Protein AF-0000000074384744 (afdb_homodimer)

Nearest PDB structures (foldseek):
  8hni-assembly6_L  TM=8.996E-01  e=2.429E-07  Homo sapiens
  7sp0-assembly1_B  TM=8.953E-01  e=1.274E-06  Homo sapiens
  7lru-assembly1_B-2  TM=7.912E-01  e=1.775E-06  Homo sapiens
  7pu5-assembly3_E  TM=8.654E-01  e=7.629E-06  Homo sapiens
  5wpa-assembly1_A  TM=7.515E-01  e=2.026E-06  Homo sapiens

Secondary structure (DSSP, 8-state):
-------------------------HHHHHHHHTTS-HHHHHHHHHHHHHH-HHHHHHHHHHHHT-GGGTEEEEE---TT--HHHHHHHHGGGS-EEEEEEEE-TTS-EEEEEEEEESSHHHHHHHHTS-EEEETTEEEEEEEGGGGGS----/-------------------------HHHHHHHHTTS-HHHHHHHHHHHHHH-HHHHHHHHHHHHT-GGGTEEEEE---TT--HHHHHHHHGGGS-EEEEEEEE-TTS-EEEEEEEEESSHHHHHHHHTS-EEEETTEEEEEEEGGGGGS----

Organism: Artemisia annua (NCBI:txid35608)

Structure (mmCIF, N/CA/C/O backbone):
data_AF-0000000074384744-model_v1
#
loop_
_entity.id
_entity.type
_entity.pdbx_description
1 polymer 'Nucleotide-binding, alpha-beta plait'
#
loop_
_atom_site.group_PDB
_atom_site.id
_atom_site.type_symbol
_atom_site.label_atom_id
_atom_site.label_alt_id
_atom_site.label_comp_id
_atom_site.label_asym_id
_atom_site.label_entity_id
_atom_site.label_seq_id
_atom_site.pdbx_PDB_ins_code
_atom_site.Cartn_x
_atom_site.Cartn_y
_atom_site.Cartn_z
_atom_site.occupancy
_atom_site.B_iso_or_equiv
_atom_site.auth_seq_id
_atom_site.auth_comp_id
_atom_site.auth_asym_id
_atom_site.auth_atom_id
_atom_site.pdbx_PDB_model_num
ATOM 1 N N . MET A 1 1 ? -55.969 53.812 11.859 1 31.22 1 MET A N 1
ATOM 2 C CA . MET A 1 1 ? -55.344 52.625 12.398 1 31.22 1 MET A CA 1
ATOM 3 C C . MET A 1 1 ? -54.719 51.781 11.281 1 31.22 1 MET A C 1
ATOM 5 O O . MET A 1 1 ? -55.438 51.188 10.461 1 31.22 1 MET A O 1
ATOM 9 N N . ASN A 1 2 ? -53.594 52.219 10.648 1 39.28 2 ASN A N 1
ATOM 10 C CA . ASN A 1 2 ? -52.844 51.781 9.469 1 39.28 2 ASN A CA 1
ATOM 11 C C . ASN A 1 2 ? -52.312 50.375 9.648 1 39.28 2 ASN A C 1
ATOM 13 O O . ASN A 1 2 ? -51.75 50.031 10.695 1 39.28 2 ASN A O 1
ATOM 17 N N . PRO A 1 3 ? -52.812 49.375 8.82 1 44.78 3 PRO A N 1
ATOM 18 C CA . PRO A 1 3 ? -52.406 47.969 8.828 1 44.78 3 PRO A CA 1
ATOM 19 C C . PRO A 1 3 ? -50.906 47.781 8.828 1 44.78 3 PRO A C 1
ATOM 21 O O . PRO A 1 3 ? -50.156 48.656 8.312 1 44.78 3 PRO A O 1
ATOM 24 N N . SER A 1 4 ? -50.375 47.188 9.969 1 43.66 4 SER A N 1
ATOM 25 C CA . SER A 1 4 ? -49.031 46.75 10.32 1 43.66 4 SER A CA 1
ATOM 26 C C . SER A 1 4 ? -48.406 45.906 9.203 1 43.66 4 SER A C 1
ATOM 28 O O . SER A 1 4 ? -49.031 44.938 8.75 1 43.66 4 SER A O 1
ATOM 30 N N . ASP A 1 5 ? -47.688 46.5 8.242 1 46.31 5 ASP A N 1
ATOM 31 C CA . ASP A 1 5 ? -46.844 45.906 7.203 1 46.31 5 ASP A CA 1
ATOM 32 C C . ASP A 1 5 ? -45.906 44.875 7.789 1 46.31 5 ASP A C 1
ATOM 34 O O . ASP A 1 5 ? -45.031 45.188 8.609 1 46.31 5 ASP A O 1
ATOM 38 N N . ASN A 1 6 ? -46.406 43.594 8.047 1 43.03 6 ASN A N 1
ATOM 39 C CA . ASN A 1 6 ? -45.625 42.406 8.383 1 43.03 6 ASN A CA 1
ATOM 40 C C . ASN A 1 6 ? -44.5 42.156 7.398 1 43.03 6 ASN A C 1
ATOM 42 O O . ASN A 1 6 ? -44.719 41.844 6.234 1 43.03 6 ASN A O 1
ATOM 46 N N . ASN A 1 7 ? -43.469 42.938 7.379 1 43.47 7 ASN A N 1
ATOM 47 C CA . ASN A 1 7 ? -42.219 42.719 6.637 1 43.47 7 ASN A CA 1
ATOM 48 C C . ASN A 1 7 ? -41.594 41.375 6.945 1 43.47 7 ASN A C 1
ATOM 50 O O . ASN A 1 7 ? -41.062 41.156 8.039 1 43.47 7 ASN A O 1
ATOM 54 N N . THR A 1 8 ? -42.281 40.281 6.441 1 42.03 8 THR A N 1
ATOM 55 C CA . THR A 1 8 ? -41.688 38.938 6.547 1 42.03 8 THR A CA 1
ATOM 56 C C . THR A 1 8 ? -40.312 38.875 5.879 1 42.03 8 THR A C 1
ATOM 58 O O . THR A 1 8 ? -40.219 39.094 4.668 1 42.03 8 THR A O 1
ATOM 61 N N . LYS A 1 9 ? -39.25 39.344 6.438 1 31.31 9 LYS A N 1
ATOM 62 C CA . LYS A 1 9 ? -37.875 39.156 5.969 1 31.31 9 LYS A CA 1
ATOM 63 C C . LYS A 1 9 ? -37.594 37.688 5.672 1 31.31 9 LYS A C 1
ATOM 65 O O . LYS A 1 9 ? -37.656 36.844 6.57 1 31.31 9 LYS A O 1
ATOM 70 N N . LYS A 1 10 ? -38 37.219 4.453 1 42.88 10 LYS A N 1
ATOM 71 C CA . LYS A 1 10 ? -37.531 35.938 3.965 1 42.88 10 LYS A CA 1
ATOM 72 C C . LYS A 1 10 ? -36.031 35.781 4.172 1 42.88 10 LYS A C 1
ATOM 74 O O . LYS A 1 10 ? -35.25 36.594 3.658 1 42.88 10 LYS A O 1
ATOM 79 N N . ARG A 1 11 ? -35.531 35.281 5.309 1 49.22 11 ARG A N 1
ATOM 80 C CA . ARG A 1 11 ? -34.156 34.875 5.543 1 49.22 11 ARG A CA 1
ATOM 81 C C . ARG A 1 11 ? -33.562 34.125 4.34 1 49.22 11 ARG A C 1
ATOM 83 O O . ARG A 1 11 ? -34.156 33.156 3.873 1 49.22 11 ARG A O 1
ATOM 90 N N . LYS A 1 12 ? -32.75 34.812 3.537 1 43.47 12 LYS A N 1
ATOM 91 C CA . LYS A 1 12 ? -31.938 34.156 2.516 1 43.47 12 LYS A CA 1
ATOM 92 C C . LYS A 1 12 ? -31.281 32.875 3.068 1 43.47 12 LYS A C 1
ATOM 94 O O . LYS A 1 12 ? -30.531 32.938 4.047 1 43.47 12 LYS A O 1
ATOM 99 N N . LEU A 1 13 ? -31.922 31.766 3.07 1 41 13 LEU A N 1
ATOM 100 C CA . LEU A 1 13 ? -31.219 30.5 3.234 1 41 13 LEU A CA 1
ATOM 101 C C . LEU A 1 13 ? -29.875 30.516 2.52 1 41 13 LEU A C 1
ATOM 103 O O . LEU A 1 13 ? -29.812 30.75 1.31 1 41 13 LEU A O 1
ATOM 107 N N . ASP A 1 14 ? -28.812 30.984 3.139 1 37.59 14 ASP A N 1
ATOM 108 C CA . ASP A 1 14 ? -27.453 30.719 2.646 1 37.59 14 ASP A CA 1
ATOM 109 C C . ASP A 1 14 ? -27.375 29.328 2.002 1 37.59 14 ASP A C 1
ATOM 111 O O . ASP A 1 14 ? -27.625 28.328 2.654 1 37.59 14 ASP A O 1
ATOM 115 N N . ASP A 1 15 ? -27.734 29.156 0.799 1 38.34 15 ASP A N 1
ATOM 116 C CA . ASP A 1 15 ? -27.297 28 0.023 1 38.34 15 ASP A CA 1
ATOM 117 C C . ASP A 1 15 ? -25.891 27.562 0.421 1 38.34 15 ASP A C 1
ATOM 119 O O . ASP A 1 15 ? -24.922 28.297 0.183 1 38.34 15 ASP A O 1
ATOM 123 N N . GLN A 1 16 ? -25.641 27.031 1.624 1 37.84 16 GLN A N 1
ATOM 124 C CA . GLN A 1 16 ? -24.422 26.234 1.761 1 37.84 16 GLN A CA 1
ATOM 125 C C . GLN A 1 16 ? -24.016 25.625 0.426 1 37.84 16 GLN A C 1
ATOM 127 O O . GLN A 1 16 ? -24.594 24.625 -0.004 1 37.84 16 GLN A O 1
ATOM 132 N N . ASN A 1 17 ? -23.984 26.391 -0.646 1 37.75 17 ASN A N 1
ATOM 133 C CA . ASN A 1 17 ? -23.219 25.859 -1.774 1 37.75 17 ASN A CA 1
ATOM 134 C C . ASN A 1 17 ? -22.203 24.828 -1.326 1 37.75 17 ASN A C 1
ATOM 136 O O . ASN A 1 17 ? -21.297 25.125 -0.547 1 37.75 17 ASN A O 1
ATOM 140 N N . ASP A 1 18 ? -22.562 23.656 -1.02 1 41.03 18 ASP A N 1
ATOM 141 C CA . ASP A 1 18 ? -21.656 22.5 -1.004 1 41.03 18 ASP A CA 1
ATOM 142 C C . ASP A 1 18 ? -20.438 22.766 -1.884 1 41.03 18 ASP A C 1
ATOM 144 O O . ASP A 1 18 ? -20.484 22.578 -3.102 1 41.03 18 ASP A O 1
ATOM 148 N N . VAL A 1 19 ? -19.828 23.953 -1.898 1 43 19 VAL A N 1
ATOM 149 C CA . VAL A 1 19 ? -18.531 24.062 -2.564 1 43 19 VAL A CA 1
ATOM 150 C C . VAL A 1 19 ? -17.906 22.688 -2.723 1 43 19 VAL A C 1
ATOM 152 O O . VAL A 1 19 ? -17.5 22.062 -1.736 1 43 19 VAL A O 1
ATOM 155 N N . VAL A 1 20 ? -18.484 21.828 -3.469 1 50.84 20 VAL A N 1
ATOM 156 C CA . VAL A 1 20 ? -17.922 20.562 -3.914 1 50.84 20 VAL A CA 1
ATOM 157 C C . VAL A 1 20 ? -16.422 20.734 -4.199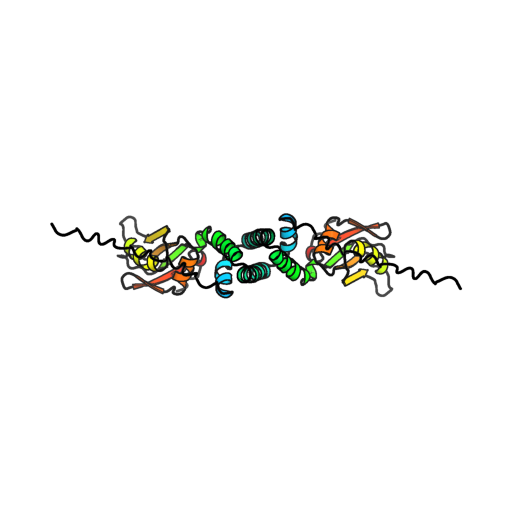 1 50.84 20 VAL A C 1
ATOM 159 O O . VAL A 1 20 ? -16.047 21.484 -5.109 1 50.84 20 VAL A O 1
ATOM 162 N N . SER A 1 21 ? -15.633 20.828 -3.127 1 62.66 21 SER A N 1
ATOM 163 C CA . SER A 1 21 ? -14.195 20.797 -3.385 1 62.66 21 SER A CA 1
ATOM 164 C C . SER A 1 21 ? -13.875 20 -4.641 1 62.66 21 SER A C 1
ATOM 166 O O . SER A 1 21 ? -14.547 19.016 -4.941 1 62.66 21 SER A O 1
ATOM 168 N N . PRO A 1 22 ? -13.242 20.672 -5.723 1 71.38 22 PRO A N 1
ATOM 169 C CA . PRO A 1 22 ? -12.867 19.922 -6.922 1 71.38 22 PRO A CA 1
ATOM 170 C C . PRO A 1 22 ? -12.352 18.516 -6.598 1 71.38 22 PRO A C 1
ATOM 172 O O . PRO A 1 22 ? -11.852 18.281 -5.492 1 71.38 22 PRO A O 1
ATOM 175 N N . PRO A 1 23 ? -12.828 17.688 -7.398 1 81.94 23 PRO A N 1
ATOM 176 C CA . PRO A 1 23 ? -12.281 16.344 -7.195 1 81.94 23 PRO A CA 1
ATOM 177 C C . PRO A 1 23 ? -10.766 16.344 -7.023 1 81.94 23 PRO A C 1
ATOM 179 O O . PRO A 1 23 ? -10.07 17.172 -7.625 1 81.94 23 PRO A O 1
ATOM 182 N N . PRO A 1 24 ? -10.336 15.617 -6.156 1 87.5 24 PRO A N 1
ATOM 183 C CA . PRO A 1 24 ? -8.891 15.562 -5.969 1 87.5 24 PRO A CA 1
ATOM 184 C C . PRO A 1 24 ? -8.148 15.109 -7.227 1 87.5 24 PRO A C 1
ATOM 186 O O . PRO A 1 24 ? -8.664 14.297 -7.996 1 87.5 24 PRO A O 1
ATOM 189 N N . SER A 1 25 ? -6.977 15.688 -7.504 1 92.38 25 SER A N 1
ATOM 190 C CA . SER A 1 25 ? -6.07 15.234 -8.555 1 92.38 25 SER A CA 1
ATOM 191 C C . SER A 1 25 ? -5.301 13.992 -8.125 1 92.38 25 SER A C 1
ATOM 193 O O . SER A 1 25 ? -5.238 13.672 -6.938 1 92.38 25 SER A O 1
ATOM 195 N N . PRO A 1 26 ? -4.707 13.242 -9.109 1 96.44 26 PRO A N 1
ATOM 196 C CA . PRO A 1 26 ? -3.867 12.102 -8.727 1 96.44 26 PRO A CA 1
ATOM 197 C C . PRO A 1 26 ? -2.736 12.492 -7.781 1 96.44 26 PRO A C 1
ATOM 199 O O . PRO A 1 26 ? -2.428 11.75 -6.844 1 96.44 26 PRO A O 1
ATOM 202 N N . ASP A 1 27 ? -2.215 13.672 -8.023 1 94.44 27 ASP A N 1
ATOM 203 C CA . ASP A 1 27 ? -1.125 14.141 -7.176 1 94.44 27 ASP A CA 1
ATOM 204 C C . ASP A 1 27 ? -1.618 14.414 -5.758 1 94.44 27 ASP A C 1
ATOM 206 O O . ASP A 1 27 ? -0.902 14.172 -4.785 1 94.44 27 ASP A O 1
ATOM 210 N N . ASP A 1 28 ? -2.834 14.922 -5.629 1 91.25 28 ASP A N 1
ATOM 211 C CA . ASP A 1 28 ? -3.422 15.172 -4.32 1 91.25 28 ASP A CA 1
ATOM 212 C C . ASP A 1 28 ? -3.607 13.875 -3.539 1 91.25 28 ASP A C 1
ATOM 214 O O . ASP A 1 28 ? -3.285 13.805 -2.352 1 91.25 28 ASP A O 1
ATOM 218 N N . ILE A 1 29 ? -4.055 12.906 -4.246 1 96.12 29 ILE A N 1
ATOM 219 C CA . ILE A 1 29 ? -4.312 11.602 -3.631 1 96.12 29 ILE A CA 1
ATOM 220 C C . ILE A 1 29 ? -2.998 10.984 -3.17 1 96.12 29 ILE A C 1
ATOM 222 O O . ILE A 1 29 ? -2.893 10.508 -2.037 1 96.12 29 ILE A O 1
ATOM 226 N N . ARG A 1 30 ? -1.988 11.102 -4.023 1 96.5 30 ARG A N 1
ATOM 227 C CA . ARG A 1 30 ? -0.679 10.547 -3.695 1 96.5 30 ARG A CA 1
ATOM 228 C C . ARG A 1 30 ? -0.097 11.211 -2.453 1 96.5 30 ARG A C 1
ATOM 230 O O . ARG A 1 30 ? 0.548 10.555 -1.635 1 96.5 30 ARG A O 1
ATOM 237 N N . LYS A 1 31 ? -0.344 12.484 -2.332 1 92.12 31 LYS A N 1
ATOM 238 C CA . LYS A 1 31 ? 0.182 13.219 -1.188 1 92.12 31 LYS A CA 1
ATOM 239 C C . LYS A 1 31 ? -0.409 12.703 0.121 1 92.12 31 LYS A C 1
ATOM 241 O O . LYS A 1 31 ? 0.298 12.586 1.123 1 92.12 31 LYS A O 1
ATOM 246 N N . VAL A 1 32 ? -1.689 12.367 0.107 1 93.56 32 VAL A N 1
ATOM 247 C CA . VAL A 1 32 ? -2.369 11.891 1.308 1 93.56 32 VAL A CA 1
ATOM 248 C C . VAL A 1 32 ? -1.938 10.461 1.614 1 93.56 32 VAL A C 1
ATOM 250 O O . VAL A 1 32 ? -1.808 10.078 2.781 1 93.56 32 VAL A O 1
ATOM 253 N N . LEU A 1 33 ? -1.6 9.695 0.565 1 95.62 33 LEU A N 1
ATOM 254 C CA . LEU A 1 33 ? -1.262 8.281 0.705 1 95.62 33 LEU A CA 1
ATOM 255 C C . LEU A 1 33 ? 0.171 8.109 1.199 1 95.62 33 LEU A C 1
ATOM 257 O O . LEU A 1 33 ? 0.489 7.125 1.869 1 95.62 33 LEU A O 1
ATOM 261 N N . ALA A 1 34 ? 0.991 9.07 0.896 1 93.31 34 ALA A N 1
ATOM 262 C CA . ALA A 1 34 ? 2.443 8.969 1.017 1 93.31 34 ALA A CA 1
ATOM 263 C C . ALA A 1 34 ? 2.848 8.578 2.434 1 93.31 34 ALA A C 1
ATOM 265 O O . ALA A 1 34 ? 3.699 7.703 2.625 1 93.31 34 ALA A O 1
ATOM 266 N N . PRO A 1 35 ? 2.184 9.086 3.443 1 90 35 PRO A N 1
ATOM 267 C CA . PRO A 1 35 ? 2.646 8.773 4.797 1 90 35 PRO A CA 1
ATOM 268 C C . PRO A 1 35 ? 1.984 7.52 5.367 1 90 35 PRO A C 1
ATOM 270 O O . PRO A 1 35 ? 2.305 7.102 6.48 1 90 35 PRO A O 1
ATOM 273 N N . LEU A 1 36 ? 1.019 6.93 4.656 1 93.38 36 LEU A N 1
ATOM 274 C CA . LEU A 1 36 ? 0.302 5.77 5.18 1 93.38 36 LEU A CA 1
ATOM 275 C C . LEU A 1 36 ? 1.153 4.508 5.07 1 93.38 36 LEU A C 1
ATOM 277 O O . LEU A 1 36 ? 1.737 4.238 4.02 1 93.38 36 LEU A O 1
ATOM 281 N N . PRO A 1 37 ? 1.284 3.756 6.16 1 94.12 37 PRO A N 1
ATOM 282 C CA . PRO A 1 37 ? 2.021 2.494 6.074 1 94.12 37 PRO A CA 1
ATOM 283 C C . PRO A 1 37 ? 1.354 1.483 5.141 1 94.12 37 PRO A C 1
ATOM 285 O O . PRO A 1 37 ? 0.14 1.543 4.93 1 94.12 37 PRO A O 1
ATOM 288 N N . PRO A 1 38 ? 2.039 0.529 4.613 1 95.38 38 PRO A N 1
ATOM 289 C CA . PRO A 1 38 ? 1.521 -0.436 3.639 1 95.38 38 PRO A CA 1
ATOM 290 C C . PRO A 1 38 ? 0.313 -1.211 4.16 1 95.38 38 PRO A C 1
ATOM 292 O O . PRO A 1 38 ? -0.591 -1.545 3.393 1 95.38 38 PRO A O 1
ATOM 295 N N . GLN A 1 39 ? 0.267 -1.53 5.387 1 95.44 39 GLN A N 1
ATOM 296 C CA . GLN A 1 39 ? -0.849 -2.281 5.949 1 95.44 39 GLN A CA 1
ATOM 297 C C . GLN A 1 39 ? -2.154 -1.501 5.828 1 95.44 39 GLN A C 1
ATOM 299 O O . GLN A 1 39 ? -3.209 -2.082 5.559 1 95.44 39 GLN A O 1
ATOM 304 N N . HIS A 1 40 ? -2.076 -0.192 6.02 1 95.81 40 HIS A N 1
ATOM 305 C CA . HIS A 1 40 ? -3.27 0.632 5.875 1 95.81 40 HIS A CA 1
ATOM 306 C C . HIS A 1 40 ? -3.721 0.691 4.418 1 95.81 40 HIS A C 1
ATOM 308 O O . HIS A 1 40 ? -4.922 0.638 4.133 1 95.81 40 HIS A O 1
ATOM 314 N N . LEU A 1 41 ? -2.74 0.829 3.49 1 97.88 41 LEU A N 1
ATOM 315 C CA . LEU A 1 41 ? -3.072 0.825 2.068 1 97.88 41 LEU A CA 1
ATOM 316 C C . LEU A 1 41 ? -3.814 -0.452 1.688 1 97.88 41 LEU A C 1
ATOM 318 O O . LEU A 1 41 ? -4.855 -0.396 1.027 1 97.88 41 LEU A O 1
ATOM 322 N N . SER A 1 42 ? -3.318 -1.597 2.146 1 97.94 42 SER A N 1
ATOM 323 C CA . SER A 1 42 ? -3.959 -2.877 1.866 1 97.94 42 SER A CA 1
ATOM 324 C C . SER A 1 42 ? -5.387 -2.908 2.396 1 97.94 42 SER A C 1
ATOM 326 O O . SER A 1 42 ? -6.301 -3.365 1.706 1 97.94 42 SER A O 1
ATOM 328 N N . GLU A 1 43 ? -5.633 -2.389 3.609 1 97.31 43 GLU A N 1
ATOM 329 C CA . GLU A 1 43 ? -6.957 -2.408 4.215 1 97.31 43 GLU A CA 1
ATOM 330 C C . GLU A 1 43 ? -7.922 -1.49 3.465 1 97.31 43 GLU A C 1
ATOM 332 O O . GLU A 1 43 ? -9.102 -1.804 3.328 1 97.31 43 GLU A O 1
ATOM 337 N N . ILE A 1 44 ? -7.426 -0.391 2.998 1 98.25 44 ILE A N 1
ATOM 338 C CA . ILE A 1 44 ? -8.242 0.518 2.197 1 98.25 44 ILE A CA 1
ATOM 339 C C . ILE A 1 44 ? -8.695 -0.186 0.922 1 98.25 44 ILE A C 1
ATOM 341 O O . ILE A 1 44 ? -9.875 -0.118 0.556 1 98.25 44 ILE A O 1
ATOM 345 N N . ILE A 1 45 ? -7.797 -0.922 0.266 1 98.5 45 ILE A N 1
ATOM 346 C CA . ILE A 1 45 ? -8.117 -1.615 -0.978 1 98.5 45 ILE A CA 1
ATOM 347 C C . ILE A 1 45 ? -9.133 -2.725 -0.705 1 98.5 45 ILE A C 1
ATOM 349 O O . ILE A 1 45 ? -10.062 -2.922 -1.482 1 98.5 45 ILE A O 1
ATOM 353 N N . VAL A 1 46 ? -8.922 -3.461 0.434 1 98.25 46 VAL A N 1
ATOM 354 C CA . VAL A 1 46 ? -9.859 -4.52 0.786 1 98.25 46 VAL A CA 1
ATOM 355 C C . VAL A 1 46 ? -11.266 -3.932 0.945 1 98.25 46 VAL A C 1
ATOM 357 O O . VAL A 1 46 ? -12.219 -4.418 0.339 1 98.25 46 VAL A O 1
ATOM 360 N N . THR A 1 47 ? -11.383 -2.809 1.68 1 98.06 47 THR A N 1
ATOM 361 C CA . THR A 1 47 ? -12.672 -2.158 1.905 1 98.06 47 THR A CA 1
ATOM 362 C C . THR A 1 47 ? -13.266 -1.665 0.589 1 98.06 47 THR A C 1
ATOM 364 O O . THR A 1 47 ? -14.438 -1.93 0.291 1 98.06 47 THR A O 1
ATOM 367 N N . ALA A 1 48 ? -12.461 -1.002 -0.215 1 98.12 48 ALA A N 1
ATOM 368 C CA . ALA A 1 48 ? -12.914 -0.451 -1.488 1 98.12 48 ALA A CA 1
ATOM 369 C C . ALA A 1 48 ? -13.383 -1.558 -2.43 1 98.12 48 ALA A C 1
ATOM 371 O O . ALA A 1 48 ? -14.367 -1.392 -3.154 1 98.12 48 ALA A O 1
ATOM 372 N N . SER A 1 49 ? -12.703 -2.734 -2.412 1 97.69 49 SER A N 1
ATOM 373 C CA . SER A 1 49 ? -13.023 -3.85 -3.297 1 97.69 49 SER A CA 1
ATOM 374 C C . SER A 1 49 ? -14.359 -4.484 -2.924 1 97.69 49 SER A C 1
ATOM 376 O O . SER A 1 49 ? -15.07 -5 -3.791 1 97.69 49 SER A O 1
ATOM 378 N N . LEU A 1 50 ? -14.703 -4.473 -1.613 1 97.25 50 LEU A N 1
ATOM 379 C CA . LEU A 1 50 ? -15.969 -5.035 -1.153 1 97.25 50 LEU A CA 1
ATOM 380 C C . LEU A 1 50 ? -17.141 -4.125 -1.523 1 97.25 50 LEU A C 1
ATOM 382 O O . LEU A 1 50 ? -18.234 -4.605 -1.813 1 97.25 50 LEU A O 1
ATOM 386 N N . ILE A 1 51 ? -16.828 -2.834 -1.616 1 96.88 51 ILE A N 1
ATOM 387 C CA . ILE A 1 51 ? -17.859 -1.855 -1.946 1 96.88 51 ILE A CA 1
ATOM 388 C C . ILE A 1 51 ? -18.031 -1.766 -3.461 1 96.88 51 ILE A C 1
ATOM 390 O O . ILE A 1 51 ? -19.141 -1.689 -3.971 1 96.88 51 ILE A O 1
ATOM 394 N N . HIS A 1 52 ? -16.906 -1.818 -4.195 1 97.19 52 HIS A N 1
ATOM 395 C CA . HIS A 1 52 ? -16.875 -1.667 -5.648 1 97.19 52 HIS A CA 1
ATOM 396 C C . HIS A 1 52 ? -16.141 -2.834 -6.305 1 97.19 52 HIS A C 1
ATOM 398 O O . HIS A 1 52 ? -14.906 -2.869 -6.332 1 97.19 52 HIS A O 1
ATOM 404 N N . PRO A 1 53 ? -16.828 -3.725 -6.941 1 94.44 53 PRO A N 1
ATOM 405 C CA . PRO A 1 53 ? -16.203 -4.918 -7.52 1 94.44 53 PRO A CA 1
ATOM 406 C C . PRO A 1 53 ? -15.172 -4.59 -8.594 1 94.44 53 PRO A C 1
ATOM 408 O O . PRO A 1 53 ? -14.25 -5.371 -8.82 1 94.44 53 PRO A O 1
ATOM 411 N N . ASP A 1 54 ? -15.32 -3.469 -9.258 1 96.19 54 ASP A N 1
ATOM 412 C CA . ASP A 1 54 ? -14.375 -3.111 -10.305 1 96.19 54 ASP A CA 1
ATOM 413 C C . ASP A 1 54 ? -13.008 -2.766 -9.711 1 96.19 54 ASP A C 1
ATOM 415 O O . ASP A 1 54 ? -11.992 -2.822 -10.406 1 96.19 54 ASP A O 1
ATOM 419 N N . VAL A 1 55 ? -12.883 -2.346 -8.414 1 97.56 55 VAL A N 1
ATOM 420 C CA . VAL A 1 55 ? -11.602 -2.115 -7.758 1 97.56 55 VAL A CA 1
ATOM 421 C C . VAL A 1 55 ? -10.82 -3.426 -7.668 1 97.56 55 VAL A C 1
ATOM 423 O O . VAL A 1 55 ? -9.617 -3.461 -7.938 1 97.56 55 VAL A O 1
ATOM 426 N N . PHE A 1 56 ? -11.555 -4.496 -7.316 1 96.31 56 PHE A N 1
ATOM 427 C CA . PHE A 1 56 ? -10.883 -5.789 -7.258 1 96.31 56 PHE A CA 1
ATOM 428 C C . PHE A 1 56 ? -10.398 -6.207 -8.641 1 96.31 56 PHE A C 1
ATOM 430 O O . PHE A 1 56 ? -9.344 -6.828 -8.766 1 96.31 56 PHE A O 1
ATOM 437 N N . ARG A 1 57 ? -11.094 -5.836 -9.641 1 95.56 57 ARG A N 1
ATOM 438 C CA . ARG A 1 57 ? -10.641 -6.141 -10.992 1 95.56 57 ARG A CA 1
ATOM 439 C C . ARG A 1 57 ? -9.336 -5.422 -11.305 1 95.56 57 ARG A C 1
ATOM 441 O O . ARG A 1 57 ? -8.477 -5.961 -12 1 95.56 57 ARG A O 1
ATOM 448 N N . ILE A 1 58 ? -9.117 -4.227 -10.742 1 96.44 58 ILE A N 1
ATOM 449 C CA . ILE A 1 58 ? -7.875 -3.484 -10.914 1 96.44 58 ILE A CA 1
ATOM 450 C C . ILE A 1 58 ? -6.73 -4.223 -10.219 1 96.44 58 ILE A C 1
ATOM 452 O O . ILE A 1 58 ? -5.648 -4.383 -10.789 1 96.44 58 ILE A O 1
ATOM 456 N N . VAL A 1 59 ? -7 -4.711 -9.031 1 97.19 59 VAL A N 1
ATOM 457 C CA . VAL A 1 59 ? -6.023 -5.465 -8.258 1 97.19 59 VAL A CA 1
ATOM 458 C C . VAL A 1 59 ? -5.582 -6.703 -9.031 1 97.19 59 VAL A C 1
ATOM 460 O O . VAL A 1 59 ? -4.387 -6.957 -9.18 1 97.19 59 VAL A O 1
ATOM 463 N N . ARG A 1 60 ? -6.582 -7.422 -9.531 1 95.44 60 ARG A N 1
ATOM 464 C CA . ARG A 1 60 ? -6.309 -8.656 -10.258 1 95.44 60 ARG A CA 1
ATOM 465 C C . ARG A 1 60 ? -5.484 -8.383 -11.508 1 95.44 60 ARG A C 1
ATOM 467 O O . ARG A 1 60 ? -4.566 -9.141 -11.836 1 95.44 60 ARG A O 1
ATOM 474 N N . ALA A 1 61 ? -5.82 -7.316 -12.18 1 96.12 61 ALA A N 1
ATOM 475 C CA . ALA A 1 61 ? -5.102 -6.969 -13.398 1 96.12 61 ALA A CA 1
ATOM 476 C C . ALA A 1 61 ? -3.637 -6.66 -13.109 1 96.12 61 ALA A C 1
ATOM 478 O O . ALA A 1 61 ? -2.746 -7.082 -13.852 1 96.12 61 ALA A O 1
ATOM 479 N N . VAL A 1 62 ? -3.371 -5.949 -12.047 1 96.06 62 VAL A N 1
ATOM 480 C CA . VAL A 1 62 ? -2.004 -5.625 -11.656 1 96.06 62 VAL A CA 1
ATOM 481 C C . VAL A 1 62 ? -1.252 -6.906 -11.297 1 96.06 62 VAL A C 1
ATOM 483 O O . VAL A 1 62 ? -0.118 -7.109 -11.742 1 96.06 62 VAL A O 1
ATOM 486 N N . ALA A 1 63 ? -1.929 -7.773 -10.547 1 95.06 63 ALA A N 1
ATOM 487 C CA . ALA A 1 63 ? -1.317 -9.023 -10.117 1 95.06 63 ALA A CA 1
ATOM 488 C C . ALA A 1 63 ? -1.043 -9.945 -11.305 1 95.06 63 ALA A C 1
ATOM 490 O O . ALA A 1 63 ? -0.003 -10.602 -11.359 1 95.06 63 ALA A O 1
ATOM 491 N N . ASP A 1 64 ? -1.908 -9.961 -12.258 1 96 64 ASP A N 1
ATOM 492 C CA . ASP A 1 64 ? -1.777 -10.812 -13.438 1 96 64 ASP A CA 1
ATOM 493 C C . ASP A 1 64 ? -0.594 -10.383 -14.297 1 96 64 ASP A C 1
ATOM 495 O O . ASP A 1 64 ? -0.027 -11.188 -15.031 1 96 64 ASP A O 1
ATOM 499 N N . ASN A 1 65 ? -0.234 -9.133 -14.156 1 95.19 65 ASN A N 1
ATOM 500 C CA . ASN A 1 65 ? 0.859 -8.617 -14.969 1 95.19 65 ASN A CA 1
ATOM 501 C C . ASN A 1 65 ? 2.219 -8.938 -14.359 1 95.19 65 ASN A C 1
ATOM 503 O O . ASN A 1 65 ? 3.256 -8.719 -14.984 1 95.19 65 ASN A O 1
ATOM 507 N N . ASP A 1 66 ? 2.199 -9.445 -13.188 1 93.19 66 ASP A N 1
ATOM 508 C CA . ASP A 1 66 ? 3.432 -9.844 -12.516 1 93.19 66 ASP A CA 1
ATOM 509 C C . ASP A 1 66 ? 3.645 -11.352 -12.602 1 93.19 66 ASP A C 1
ATOM 511 O O . ASP A 1 66 ? 3.068 -12.117 -11.82 1 93.19 66 ASP A O 1
ATOM 515 N N . VAL A 1 67 ? 4.508 -11.781 -13.43 1 94.69 67 VAL A N 1
ATOM 516 C CA . VAL A 1 67 ? 4.738 -13.195 -13.703 1 94.69 67 VAL A CA 1
ATOM 517 C C . VAL A 1 67 ? 5.129 -13.914 -12.422 1 94.69 67 VAL A C 1
ATOM 519 O O . VAL A 1 67 ? 4.801 -15.086 -12.234 1 94.69 67 VAL A O 1
ATOM 522 N N . THR A 1 68 ? 5.809 -13.242 -11.492 1 93.56 68 THR A N 1
ATOM 523 C CA . THR A 1 68 ? 6.293 -13.883 -10.273 1 93.56 68 THR A CA 1
ATOM 524 C C . THR A 1 68 ? 5.125 -14.359 -9.414 1 93.56 68 THR A C 1
ATOM 526 O O . THR A 1 68 ? 5.289 -15.25 -8.578 1 93.56 68 THR A O 1
ATOM 529 N N . GLN A 1 69 ? 3.934 -13.82 -9.68 1 92.62 69 GLN A N 1
ATOM 530 C CA . GLN A 1 69 ? 2.75 -14.188 -8.906 1 92.62 69 GLN A CA 1
ATOM 531 C C . GLN A 1 69 ? 2.008 -15.352 -9.562 1 92.62 69 GLN A C 1
ATOM 533 O O . GLN A 1 69 ? 1.078 -15.906 -8.969 1 92.62 69 GLN A O 1
ATOM 538 N N . ARG A 1 70 ? 2.455 -15.727 -10.766 1 96.12 70 ARG A N 1
ATOM 539 C CA . ARG A 1 70 ? 1.771 -16.766 -11.516 1 96.12 70 ARG A CA 1
ATOM 540 C C . ARG A 1 70 ? 2.721 -17.906 -11.852 1 96.12 70 ARG A C 1
ATOM 542 O O . ARG A 1 70 ? 2.332 -18.875 -12.523 1 96.12 70 ARG A O 1
ATOM 549 N N . HIS A 1 71 ? 3.93 -17.781 -11.375 1 96.94 71 HIS A N 1
ATOM 550 C CA . HIS A 1 71 ? 4.984 -18.75 -11.656 1 96.94 71 HIS A CA 1
ATOM 551 C C . HIS A 1 71 ? 5.203 -19.688 -10.477 1 96.94 71 HIS A C 1
ATOM 553 O O . HIS A 1 71 ? 5.633 -19.266 -9.406 1 96.94 71 HIS A O 1
ATOM 559 N N . LEU A 1 72 ? 4.984 -20.938 -10.734 1 97.44 72 LEU A N 1
ATOM 560 C CA . LEU A 1 72 ? 5.191 -21.953 -9.711 1 97.44 72 LEU A CA 1
ATOM 561 C C . LEU A 1 72 ? 6.418 -22.797 -10.023 1 97.44 72 LEU A C 1
ATOM 563 O O . LEU A 1 72 ? 6.695 -23.07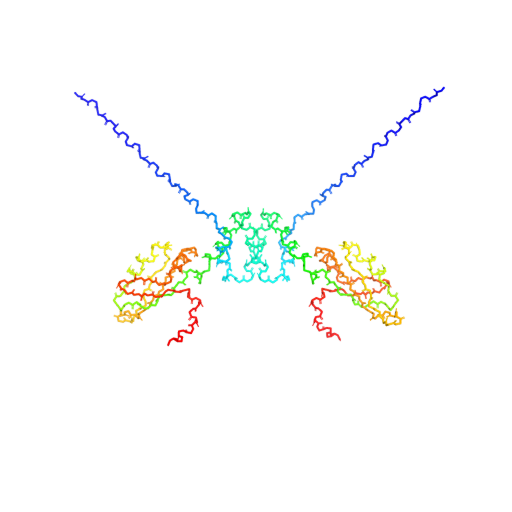8 -11.188 1 97.44 72 LEU A O 1
ATOM 567 N N . TYR A 1 73 ? 7.051 -23.125 -9.008 1 96.81 73 TYR A N 1
ATOM 568 C CA . TYR A 1 73 ? 8.078 -24.156 -9.023 1 96.81 73 TYR A CA 1
ATOM 569 C C . TYR A 1 73 ? 7.539 -25.469 -8.469 1 96.81 73 TYR A C 1
ATOM 571 O O . TYR A 1 73 ? 6.867 -25.484 -7.434 1 96.81 73 TYR A O 1
ATOM 579 N N . VAL A 1 74 ? 7.824 -26.531 -9.219 1 97.94 74 VAL A N 1
ATOM 580 C CA . VAL A 1 74 ? 7.348 -27.844 -8.828 1 97.94 74 VAL A CA 1
ATOM 581 C C . VAL A 1 74 ? 8.539 -28.766 -8.578 1 97.94 74 VAL A C 1
ATOM 583 O O . VAL A 1 74 ? 9.352 -29 -9.477 1 97.94 74 VAL A O 1
ATOM 586 N N . LYS A 1 75 ? 8.547 -29.344 -7.414 1 97.56 75 LYS A N 1
ATOM 587 C CA . LYS A 1 75 ? 9.664 -30.203 -7.023 1 97.56 75 LYS A CA 1
ATOM 588 C C . LYS A 1 75 ? 9.188 -31.625 -6.766 1 97.56 75 LYS A C 1
ATOM 590 O O . LYS A 1 75 ? 8.047 -31.844 -6.352 1 97.56 75 LYS A O 1
ATOM 595 N N . GLY A 1 76 ? 10.164 -32.562 -6.988 1 97.69 76 GLY A N 1
ATOM 596 C CA . GLY A 1 76 ? 9.883 -33.938 -6.664 1 97.69 76 GLY A CA 1
ATOM 597 C C . GLY A 1 76 ? 9.328 -34.719 -7.84 1 97.69 76 GLY A C 1
ATOM 598 O O . GLY A 1 76 ? 8.664 -35.75 -7.652 1 97.69 76 GLY A O 1
ATOM 599 N N . LEU A 1 77 ? 9.594 -34.281 -8.992 1 98.38 77 LEU A N 1
ATOM 600 C CA . LEU A 1 77 ? 9.109 -34.969 -10.188 1 98.38 77 LEU A CA 1
ATOM 601 C C . LEU A 1 77 ? 9.938 -36.219 -10.461 1 98.38 77 LEU A C 1
ATOM 603 O O . LEU A 1 77 ? 11.133 -36.25 -10.164 1 98.38 77 LEU A O 1
ATOM 607 N N . ASP A 1 78 ? 9.281 -37.156 -10.992 1 97.62 78 ASP A N 1
ATOM 608 C CA . ASP A 1 78 ? 9.984 -38.312 -11.508 1 97.62 78 ASP A CA 1
ATOM 609 C C . ASP A 1 78 ? 10.883 -37.938 -12.68 1 97.62 78 ASP A C 1
ATOM 611 O O . ASP A 1 78 ? 10.562 -37.031 -13.453 1 97.62 78 ASP A O 1
ATOM 615 N N . PHE A 1 79 ? 11.977 -38.688 -12.906 1 96.81 79 PHE A N 1
ATOM 616 C CA . PHE A 1 79 ? 12.898 -38.406 -14 1 96.81 79 PHE A CA 1
ATOM 617 C C . PHE A 1 79 ? 12.211 -38.625 -15.352 1 96.81 79 PHE A C 1
ATOM 619 O O . PHE A 1 79 ? 12.656 -38.094 -16.359 1 96.81 79 PHE A O 1
ATOM 626 N N . ARG A 1 80 ? 11.109 -39.406 -15.359 1 95.88 80 ARG A N 1
ATOM 627 C CA . ARG A 1 80 ? 10.414 -39.688 -16.609 1 95.88 80 ARG A CA 1
ATOM 628 C C . ARG A 1 80 ? 9.289 -38.688 -16.859 1 95.88 80 ARG A C 1
ATOM 630 O O . ARG A 1 80 ? 8.688 -38.719 -17.938 1 95.88 80 ARG A O 1
ATOM 637 N N . THR A 1 81 ? 8.969 -37.906 -15.82 1 97.94 81 THR A N 1
ATOM 638 C CA . THR A 1 81 ? 7.891 -36.938 -16 1 97.94 81 THR A CA 1
ATOM 639 C C . THR A 1 81 ? 8.164 -36.031 -17.188 1 97.94 81 THR A C 1
ATOM 641 O O . THR A 1 81 ? 9.297 -35.562 -17.375 1 97.94 81 THR A O 1
ATOM 644 N N . THR A 1 82 ? 7.152 -35.812 -18.016 1 97.75 82 THR A N 1
ATOM 645 C CA . THR A 1 82 ? 7.277 -34.906 -19.172 1 97.75 82 THR A CA 1
ATOM 646 C C . THR A 1 82 ? 6.539 -33.594 -18.938 1 97.75 82 THR A C 1
ATOM 648 O O . THR A 1 82 ? 5.699 -33.5 -18.047 1 97.75 82 THR A O 1
ATOM 651 N N . SER A 1 83 ? 6.816 -32.656 -19.844 1 98.31 83 SER A N 1
ATOM 652 C CA . SER A 1 83 ? 6.086 -31.391 -19.797 1 98.31 83 SER A CA 1
ATOM 653 C C . SER A 1 83 ? 4.605 -31.594 -20.094 1 98.31 83 SER A C 1
ATOM 655 O O . SER A 1 83 ? 3.75 -30.906 -19.547 1 98.31 83 SER A O 1
ATOM 657 N N . ALA A 1 84 ? 4.277 -32.531 -20.922 1 98.12 84 ALA A N 1
ATOM 658 C CA . ALA A 1 84 ? 2.883 -32.844 -21.234 1 98.12 84 ALA A CA 1
ATOM 659 C C . ALA A 1 84 ? 2.135 -33.344 -20.016 1 98.12 84 ALA A C 1
ATOM 661 O O . ALA A 1 84 ? 1.005 -32.906 -19.75 1 98.12 84 ALA A O 1
ATOM 662 N N . SER A 1 85 ? 2.764 -34.219 -19.266 1 97.62 85 SER A N 1
ATOM 663 C CA . SER A 1 85 ? 2.154 -34.719 -18.031 1 97.62 85 SER A CA 1
ATOM 664 C C . SER A 1 85 ? 1.992 -33.594 -17 1 97.62 85 SER A C 1
ATOM 666 O O . SER A 1 85 ? 0.951 -33.5 -16.344 1 97.62 85 SER A O 1
ATOM 668 N N . LEU A 1 86 ? 3.004 -32.781 -16.891 1 98.62 86 LEU A N 1
ATOM 669 C CA . LEU A 1 86 ? 2.945 -31.656 -15.969 1 98.62 86 LEU A CA 1
ATOM 670 C C . LEU A 1 86 ? 1.794 -30.719 -16.328 1 98.62 86 LEU A C 1
ATOM 672 O O . LEU A 1 86 ? 1.016 -30.312 -15.469 1 98.62 86 LEU A O 1
ATOM 676 N N . ARG A 1 87 ? 1.717 -30.422 -17.609 1 98.62 87 ARG A N 1
ATOM 677 C CA . ARG A 1 87 ? 0.659 -29.562 -18.125 1 98.62 87 ARG A CA 1
ATOM 678 C C . ARG A 1 87 ? -0.718 -30.141 -17.812 1 98.62 87 ARG A C 1
ATOM 680 O O . ARG A 1 87 ? -1.618 -29.406 -17.375 1 98.62 87 ARG A O 1
ATOM 687 N N . SER A 1 88 ? -0.875 -31.375 -18.016 1 98.25 88 SER A N 1
ATOM 688 C CA . SER A 1 88 ? -2.162 -32.031 -17.797 1 98.25 88 SER A CA 1
ATOM 689 C C . SER A 1 88 ? -2.633 -31.891 -16.359 1 98.25 88 SER A C 1
ATOM 691 O O . SER A 1 88 ? -3.818 -31.641 -16.109 1 98.25 88 SER A O 1
ATOM 693 N N . VAL A 1 89 ? -1.794 -31.984 -15.445 1 98.25 89 VAL A N 1
ATOM 694 C CA . VAL A 1 89 ? -2.143 -31.906 -14.031 1 98.25 89 VAL A CA 1
ATOM 695 C C . VAL A 1 89 ? -2.504 -30.469 -13.672 1 98.25 89 VAL A C 1
ATOM 697 O O . VAL A 1 89 ? -3.553 -30.219 -13.07 1 98.25 89 VAL A O 1
ATOM 700 N N . PHE A 1 90 ? -1.766 -29.516 -14.086 1 98.56 90 PHE A N 1
ATOM 701 C CA . PHE A 1 90 ? -1.921 -28.141 -13.617 1 98.56 90 PHE A CA 1
ATOM 702 C C . PHE A 1 90 ? -2.979 -27.406 -14.438 1 98.56 90 PHE A C 1
ATOM 704 O O . PHE A 1 90 ? -3.508 -26.375 -14 1 98.56 90 PHE A O 1
ATOM 711 N N . ALA A 1 91 ? -3.287 -27.922 -15.625 1 98.56 91 ALA A N 1
ATOM 712 C CA . ALA A 1 91 ? -4.352 -27.344 -16.438 1 98.56 91 ALA A CA 1
ATOM 713 C C . ALA A 1 91 ? -5.695 -27.422 -15.719 1 98.56 91 ALA A C 1
ATOM 715 O O . ALA A 1 91 ? -6.625 -26.688 -16.047 1 98.56 91 ALA A O 1
ATOM 716 N N . ALA A 1 92 ? -5.812 -28.297 -14.734 1 98 92 ALA A N 1
ATOM 717 C CA . ALA A 1 92 ? -7.043 -28.453 -13.961 1 98 92 ALA A CA 1
ATOM 718 C C . ALA A 1 92 ? -7.328 -27.219 -13.125 1 98 92 ALA A C 1
ATOM 720 O O . ALA A 1 92 ? -8.461 -27 -12.68 1 98 92 ALA A O 1
ATOM 721 N N . TYR A 1 93 ? -6.344 -26.375 -13 1 97.69 93 TYR A N 1
ATOM 722 C CA . TYR A 1 93 ? -6.496 -25.234 -12.102 1 97.69 93 TYR A CA 1
ATOM 723 C C . TYR A 1 93 ? -6.641 -23.938 -12.883 1 97.69 93 TYR A C 1
ATOM 725 O O . TYR A 1 93 ? -6.844 -22.859 -12.297 1 97.69 93 TYR A O 1
ATOM 733 N N . GLY A 1 94 ? -6.434 -24.016 -14.172 1 97.81 94 GLY A N 1
ATOM 734 C CA . GLY A 1 94 ? -6.598 -22.828 -14.984 1 97.81 94 GLY A CA 1
ATOM 735 C C . GLY A 1 94 ? -5.746 -22.859 -16.25 1 97.81 94 GLY A C 1
ATOM 736 O O . GLY A 1 94 ? -5.039 -23.828 -16.5 1 97.81 94 GLY A O 1
ATOM 737 N N . GLU A 1 95 ? -5.871 -21.75 -16.969 1 98.31 95 GLU A N 1
ATOM 738 C CA . GLU A 1 95 ? -5.129 -21.625 -18.219 1 98.31 95 GLU A CA 1
ATOM 739 C C . GLU A 1 95 ? -3.637 -21.438 -17.953 1 98.31 95 GLU A C 1
ATOM 741 O O . GLU A 1 95 ? -3.244 -20.672 -17.078 1 98.31 95 GLU A O 1
ATOM 746 N N . LEU A 1 96 ? -2.818 -22.188 -18.766 1 98.69 96 LEU A N 1
ATOM 747 C CA . LEU A 1 96 ? -1.371 -22.172 -18.578 1 98.69 96 LEU A CA 1
ATOM 748 C C . LEU A 1 96 ? -0.693 -21.391 -19.703 1 98.69 96 LEU A C 1
ATOM 750 O O . LEU A 1 96 ? -1.073 -21.516 -20.875 1 98.69 96 LEU A O 1
ATOM 754 N N . GLU A 1 97 ? 0.2 -20.516 -19.281 1 98.5 97 GLU A N 1
ATOM 755 C CA . GLU A 1 97 ? 1.127 -19.922 -20.25 1 98.5 97 GLU A CA 1
ATOM 756 C C . GLU A 1 97 ? 2.291 -20.859 -20.547 1 98.5 97 GLU A C 1
ATOM 758 O O . GLU A 1 97 ? 2.764 -20.938 -21.688 1 98.5 97 GLU A O 1
ATOM 763 N N . GLU A 1 98 ? 2.725 -21.562 -19.516 1 98.12 98 GLU A N 1
ATOM 764 C CA . GLU A 1 98 ? 3.869 -22.469 -19.609 1 98.12 98 GLU A CA 1
ATOM 765 C C . GLU A 1 98 ? 3.756 -23.609 -18.609 1 98.12 98 GLU A C 1
ATOM 767 O O . GLU A 1 98 ? 3.207 -23.438 -17.516 1 98.12 98 GLU A O 1
ATOM 772 N N . ALA A 1 99 ? 4.254 -24.75 -19 1 98.69 99 ALA A N 1
ATOM 773 C CA . ALA A 1 99 ? 4.527 -25.906 -18.125 1 98.69 99 ALA A CA 1
ATOM 774 C C . ALA A 1 99 ? 5.707 -26.719 -18.656 1 98.69 99 ALA A C 1
ATOM 776 O O . ALA A 1 99 ? 5.605 -27.375 -19.688 1 98.69 99 ALA A O 1
ATOM 777 N N . GLU A 1 100 ? 6.801 -26.594 -17.891 1 98.56 100 GLU A N 1
ATOM 778 C CA . GLU A 1 100 ? 8.031 -27.156 -18.422 1 98.56 100 GLU A CA 1
ATOM 779 C C . GLU A 1 100 ? 8.805 -27.906 -17.344 1 98.56 100 GLU A C 1
ATOM 781 O O . GLU A 1 100 ? 9.023 -27.391 -16.25 1 98.56 100 GLU A O 1
ATOM 786 N N . VAL A 1 101 ? 9.18 -29.125 -17.75 1 98.62 101 VAL A N 1
ATOM 787 C CA . VAL A 1 101 ? 10.055 -29.906 -16.875 1 98.62 101 VAL A CA 1
ATOM 788 C C . VAL A 1 101 ? 11.516 -29.578 -17.188 1 98.62 101 VAL A C 1
ATOM 790 O O . VAL A 1 101 ? 11.891 -29.438 -18.359 1 98.62 101 VAL A O 1
ATOM 793 N N . ALA A 1 102 ? 12.281 -29.469 -16.094 1 98.19 102 ALA A N 1
ATOM 794 C CA . ALA A 1 102 ? 13.711 -29.266 -16.297 1 98.19 102 ALA A CA 1
ATOM 795 C C . ALA A 1 102 ? 14.398 -30.547 -16.75 1 98.19 102 ALA A C 1
ATOM 797 O O . ALA A 1 102 ? 14.172 -31.625 -16.172 1 98.19 102 ALA A O 1
ATOM 798 N N . VAL A 1 103 ? 15.25 -30.422 -17.781 1 97.62 103 VAL A N 1
ATOM 799 C CA . VAL A 1 103 ? 15.922 -31.609 -18.328 1 97.62 103 VAL A CA 1
ATOM 800 C C . VAL A 1 103 ? 17.391 -31.297 -18.578 1 97.62 103 VAL A C 1
ATOM 802 O O . VAL A 1 103 ? 17.75 -30.141 -18.812 1 97.62 103 VAL A O 1
ATOM 805 N N . THR A 1 104 ? 18.203 -32.375 -18.531 1 96.81 104 THR A N 1
ATOM 806 C CA . THR A 1 104 ? 19.594 -32.25 -18.922 1 96.81 104 THR A CA 1
ATOM 807 C C . THR A 1 104 ? 19.734 -32.125 -20.438 1 96.81 104 THR A C 1
ATOM 809 O O . THR A 1 104 ? 18.734 -32.188 -21.156 1 96.81 104 THR A O 1
ATOM 812 N N . LYS A 1 105 ? 20.969 -31.922 -20.812 1 95.62 105 LYS A N 1
ATOM 813 C CA . LYS A 1 105 ? 21.234 -31.859 -22.25 1 95.62 105 LYS A CA 1
ATOM 814 C C . LYS A 1 105 ? 20.859 -33.156 -22.938 1 95.62 105 LYS A C 1
ATOM 816 O O . LYS A 1 105 ? 20.516 -33.188 -24.125 1 95.62 105 LYS A O 1
ATOM 821 N N . LYS A 1 106 ? 20.891 -34.281 -22.203 1 94.25 106 LYS A N 1
ATOM 822 C CA . LYS A 1 106 ? 20.578 -35.625 -22.734 1 94.25 106 LYS A CA 1
ATOM 823 C C . LYS A 1 106 ? 19.094 -35.906 -22.641 1 94.25 106 LYS A C 1
ATOM 825 O O . LYS A 1 106 ? 18.641 -37 -23 1 94.25 106 LYS A O 1
ATOM 830 N N . GLY A 1 107 ? 18.312 -34.969 -22.078 1 93.44 107 GLY A N 1
ATOM 831 C CA . GLY A 1 107 ? 16.875 -35.094 -22.062 1 93.44 107 GLY A CA 1
ATOM 832 C C . GLY A 1 107 ? 16.344 -35.75 -20.797 1 93.44 107 GLY A C 1
ATOM 833 O O . GLY A 1 107 ? 15.156 -36.031 -20.688 1 93.44 107 GLY A O 1
ATOM 834 N N . LYS A 1 108 ? 17.312 -36 -19.922 1 94.56 108 LYS A N 1
ATOM 835 C CA . LYS A 1 108 ? 16.891 -36.594 -18.656 1 94.56 108 LYS A CA 1
ATOM 836 C C . LYS A 1 108 ? 16.312 -35.562 -17.719 1 94.56 108 LYS A C 1
ATOM 838 O O . LYS A 1 108 ? 16.859 -34.469 -17.578 1 94.56 108 LYS A O 1
ATOM 843 N N . GLY A 1 109 ? 15.203 -35.969 -17.094 1 97.38 109 GLY A N 1
ATOM 844 C CA . GLY A 1 109 ? 14.578 -35.062 -16.141 1 97.38 109 GLY A CA 1
ATOM 845 C C . GLY A 1 109 ? 15.461 -34.75 -14.945 1 97.38 109 GLY A C 1
ATOM 846 O O . GLY A 1 109 ? 16.156 -35.656 -14.43 1 97.38 109 GLY A O 1
ATOM 847 N N . ARG A 1 110 ? 15.297 -33.5 -14.453 1 97.75 110 ARG A N 1
ATOM 848 C CA . ARG A 1 110 ? 16.094 -33.062 -13.32 1 97.75 110 ARG A CA 1
ATOM 849 C C . ARG A 1 110 ? 15.305 -33.125 -12.023 1 97.75 110 ARG A C 1
ATOM 851 O O . ARG A 1 110 ? 15.805 -32.75 -10.961 1 97.75 110 ARG A O 1
ATOM 858 N N . GLY A 1 111 ? 14.07 -33.5 -12.039 1 97.69 111 GLY A N 1
ATOM 859 C CA . GLY A 1 111 ? 13.281 -33.719 -10.836 1 97.69 111 GLY A CA 1
ATOM 860 C C . GLY A 1 111 ? 12.469 -32.5 -10.445 1 97.69 111 GLY A C 1
ATOM 861 O O . GLY A 1 111 ? 11.859 -32.438 -9.375 1 97.69 111 GLY A O 1
ATOM 862 N N . TYR A 1 112 ? 12.484 -31.422 -11.32 1 98.19 112 TYR A N 1
ATOM 863 C CA . TYR A 1 112 ? 11.68 -30.234 -11.031 1 98.19 112 TYR A CA 1
ATOM 864 C C . TYR A 1 112 ? 11.172 -29.594 -12.32 1 98.19 112 TYR A C 1
ATOM 866 O O . TYR A 1 112 ? 11.578 -29.984 -13.414 1 98.19 112 TYR A O 1
ATOM 874 N N . GLY A 1 113 ? 10.18 -28.688 -12.148 1 98.19 113 GLY A N 1
ATOM 875 C CA . GLY A 1 113 ? 9.625 -28 -13.297 1 98.19 113 GLY A CA 1
ATOM 876 C C . GLY A 1 113 ? 9.055 -26.641 -12.961 1 98.19 113 GLY A C 1
ATOM 877 O O . GLY A 1 113 ? 9.023 -26.25 -11.797 1 98.19 113 GLY A O 1
ATOM 878 N N . ASN A 1 114 ? 8.656 -25.922 -14.023 1 98.12 114 ASN A N 1
ATOM 879 C CA . ASN A 1 114 ? 8.055 -24.594 -13.938 1 98.12 114 ASN A CA 1
ATOM 880 C C . ASN A 1 114 ? 6.672 -24.562 -14.57 1 98.12 114 ASN A C 1
ATOM 882 O O . ASN A 1 114 ? 6.469 -25.109 -15.656 1 98.12 114 ASN A O 1
ATOM 886 N N . VAL A 1 115 ? 5.812 -23.922 -13.844 1 98.56 115 VAL A N 1
ATOM 887 C CA . VAL A 1 115 ? 4.445 -23.719 -14.32 1 98.56 115 VAL A CA 1
ATOM 888 C C . VAL A 1 115 ? 4.078 -22.234 -14.227 1 98.56 115 VAL A C 1
ATOM 890 O O . VAL A 1 115 ? 4.242 -21.625 -13.18 1 98.56 115 VAL A O 1
ATOM 893 N N . ILE A 1 116 ? 3.67 -21.672 -15.32 1 98.56 116 ILE A N 1
ATOM 894 C CA . ILE A 1 116 ? 3.215 -20.281 -15.336 1 98.56 116 ILE A CA 1
ATOM 895 C C . ILE A 1 116 ? 1.748 -20.234 -15.758 1 98.56 116 ILE A C 1
ATOM 897 O O . ILE A 1 116 ? 1.403 -20.609 -16.875 1 98.56 116 ILE A O 1
ATOM 901 N N . PHE A 1 117 ? 0.928 -19.781 -14.852 1 98.38 117 PHE A N 1
ATOM 902 C CA . PHE A 1 117 ? -0.483 -19.578 -15.164 1 98.38 117 PHE A CA 1
ATOM 903 C C . PHE A 1 117 ? -0.699 -18.25 -15.867 1 98.38 117 PHE A C 1
ATOM 905 O O . PHE A 1 117 ? 0.134 -17.344 -15.766 1 98.38 117 PHE A O 1
ATOM 912 N N . ARG A 1 118 ? -1.774 -18.141 -16.578 1 97.88 118 ARG A N 1
ATOM 913 C CA . ARG A 1 118 ? -2.131 -16.891 -17.234 1 97.88 118 ARG A CA 1
ATOM 914 C C . ARG A 1 118 ? -2.635 -15.867 -16.219 1 97.88 118 ARG A C 1
ATOM 916 O O . ARG A 1 118 ? -2.441 -14.664 -16.406 1 97.88 118 ARG A O 1
ATOM 923 N N . ASN A 1 119 ? -3.258 -16.406 -15.109 1 96.44 119 ASN A N 1
ATOM 924 C CA . ASN A 1 119 ? -3.857 -15.531 -14.117 1 96.44 119 ASN A CA 1
ATOM 925 C C . ASN A 1 119 ? -3.438 -15.914 -12.695 1 96.44 119 ASN A C 1
ATOM 927 O O . ASN A 1 119 ? -3.254 -17.094 -12.398 1 96.44 119 ASN A O 1
ATOM 931 N N . VAL A 1 120 ? -3.406 -14.883 -11.844 1 95.38 120 VAL A N 1
ATOM 932 C CA . VAL A 1 120 ? -2.98 -15.078 -10.461 1 95.38 120 VAL A CA 1
ATOM 933 C C . VAL A 1 120 ? -3.979 -15.977 -9.734 1 95.38 120 VAL A C 1
ATOM 935 O O . VAL A 1 120 ? -3.596 -16.781 -8.883 1 95.38 120 VAL A O 1
ATOM 938 N N . GLY A 1 121 ? -5.234 -15.852 -10.07 1 93.75 121 GLY A N 1
ATOM 939 C CA . GLY A 1 121 ? -6.254 -16.688 -9.453 1 93.75 121 GLY A CA 1
ATOM 940 C C . GLY A 1 121 ? -6.004 -18.172 -9.625 1 93.75 121 GLY A C 1
ATOM 941 O O . GLY A 1 121 ? -6.188 -18.953 -8.695 1 93.75 121 GLY A O 1
ATOM 942 N N . SER A 1 122 ? -5.602 -18.547 -10.781 1 96.62 122 SER A N 1
ATOM 943 C CA . SER A 1 122 ? -5.316 -19.938 -11.078 1 96.62 122 SER A CA 1
ATOM 944 C C . SER A 1 122 ? -4.141 -20.453 -10.25 1 96.62 122 SER A C 1
ATOM 946 O O . SER A 1 122 ? -4.168 -21.578 -9.742 1 96.62 122 SER A O 1
ATOM 948 N N . ALA A 1 123 ? -3.15 -19.609 -10.148 1 96.56 123 ALA A N 1
ATOM 949 C CA . ALA A 1 123 ? -1.992 -19.953 -9.328 1 96.56 123 ALA A CA 1
ATOM 950 C C . ALA A 1 123 ? -2.393 -20.156 -7.871 1 96.56 123 ALA A C 1
ATOM 952 O O . ALA A 1 123 ? -1.999 -21.141 -7.242 1 96.56 123 ALA A O 1
ATOM 953 N N . MET A 1 124 ? -3.168 -19.266 -7.391 1 93.62 124 MET A N 1
ATOM 954 C CA . MET A 1 124 ? -3.633 -19.359 -6.008 1 93.62 124 MET A CA 1
ATOM 955 C C . MET A 1 124 ? -4.457 -20.609 -5.793 1 93.62 124 MET A C 1
ATOM 957 O O . MET A 1 124 ? -4.312 -21.281 -4.766 1 93.62 124 MET A O 1
ATOM 961 N N . LEU A 1 125 ? -5.285 -20.891 -6.73 1 94.44 125 LEU A N 1
ATOM 962 C CA . LEU A 1 125 ? -6.105 -22.094 -6.652 1 94.44 125 LEU A CA 1
ATOM 963 C C . LEU A 1 125 ? -5.23 -23.344 -6.598 1 94.44 125 LEU A C 1
ATOM 965 O O . LEU A 1 125 ? -5.477 -24.234 -5.789 1 94.44 125 LEU A O 1
ATOM 969 N N . ALA A 1 126 ? -4.25 -23.328 -7.469 1 97.06 126 ALA A N 1
ATOM 970 C CA . ALA A 1 126 ? -3.336 -24.469 -7.516 1 97.06 126 ALA A CA 1
ATOM 971 C C . ALA A 1 126 ? -2.604 -24.641 -6.191 1 97.06 126 ALA A C 1
ATOM 973 O O . ALA A 1 126 ? -2.309 -25.766 -5.777 1 97.06 126 ALA A O 1
ATOM 974 N N . LEU A 1 127 ? -2.393 -23.578 -5.5 1 95 127 LEU A N 1
ATOM 975 C CA . LEU A 1 127 ? -1.547 -23.609 -4.312 1 95 127 LEU A CA 1
ATOM 976 C C . LEU A 1 127 ? -2.385 -23.812 -3.053 1 95 127 LEU A C 1
ATOM 978 O O . LEU A 1 127 ? -1.841 -23.953 -1.954 1 95 127 LEU A O 1
ATOM 982 N N . LYS A 1 128 ? -3.676 -23.719 -3.195 1 93.56 128 LYS A N 1
ATOM 983 C CA . LYS A 1 128 ? -4.5 -24.125 -2.062 1 93.56 128 LYS A CA 1
ATOM 984 C C . LYS A 1 128 ? -4.109 -25.516 -1.569 1 93.56 128 LYS A C 1
ATOM 986 O O . LYS A 1 128 ? -4.188 -25.812 -0.372 1 93.56 128 LYS A O 1
ATOM 991 N N . GLU A 1 129 ? -3.734 -26.344 -2.547 1 93.56 129 GLU A N 1
ATOM 992 C CA . GLU A 1 129 ? -3.133 -27.641 -2.281 1 93.56 129 GLU A CA 1
ATOM 993 C C . GLU A 1 129 ? -1.735 -27.734 -2.889 1 93.56 129 GLU A C 1
ATOM 995 O O . GLU A 1 129 ? -1.58 -28.172 -4.031 1 93.56 129 GLU A O 1
ATOM 1000 N N . PRO A 1 130 ? -0.719 -27.422 -2.104 1 94.75 130 PRO A N 1
ATOM 1001 C CA . PRO A 1 130 ? 0.633 -27.344 -2.66 1 94.75 130 PRO A CA 1
ATOM 1002 C C . PRO A 1 130 ? 1.2 -28.703 -3.043 1 94.75 130 PRO A C 1
ATOM 1004 O O . PRO A 1 130 ? 2.125 -28.781 -3.855 1 94.75 130 PRO A O 1
ATOM 1007 N N . VAL A 1 131 ? 0.668 -29.719 -2.375 1 96.56 131 VAL A N 1
ATOM 1008 C CA . VAL A 1 131 ? 1.121 -31.078 -2.699 1 96.56 131 VAL A CA 1
ATOM 1009 C C . VAL A 1 131 ? 0.192 -31.688 -3.74 1 96.56 131 VAL A C 1
ATOM 1011 O O . VAL A 1 131 ? -1.031 -31.672 -3.586 1 96.56 131 VAL A O 1
ATOM 1014 N N . LYS A 1 132 ? 0.816 -32.281 -4.832 1 96.5 132 LYS A N 1
ATOM 1015 C CA . LYS A 1 132 ? 0.056 -32.906 -5.914 1 96.5 132 LYS A CA 1
ATOM 1016 C C . LYS A 1 132 ? 0.718 -34.188 -6.371 1 96.5 132 LYS A C 1
ATOM 1018 O O . LYS A 1 132 ? 1.938 -34.344 -6.27 1 96.5 132 LYS A O 1
ATOM 1023 N N . VAL A 1 133 ? -0.14 -35.031 -6.859 1 97.5 133 VAL A N 1
ATOM 1024 C CA . VAL A 1 133 ? 0.367 -36.281 -7.465 1 97.5 133 VAL A CA 1
ATOM 1025 C C . VAL A 1 133 ? 0.601 -36.062 -8.961 1 97.5 133 VAL A C 1
ATOM 1027 O O . VAL A 1 133 ? -0.314 -35.656 -9.688 1 97.5 133 VAL A O 1
ATOM 1030 N N . VAL A 1 134 ? 1.771 -36.25 -9.406 1 98.12 134 VAL A N 1
ATOM 1031 C CA . VAL A 1 134 ? 2.16 -36.219 -10.812 1 98.12 134 VAL A CA 1
ATOM 1032 C C . VAL A 1 134 ? 2.848 -37.531 -11.195 1 98.12 134 VAL A C 1
ATOM 1034 O O . VAL A 1 134 ? 3.881 -37.875 -10.617 1 98.12 134 VAL A O 1
ATOM 1037 N N . ASP A 1 135 ? 2.254 -38.188 -12.125 1 97.75 135 ASP A N 1
ATOM 1038 C CA . ASP A 1 135 ? 2.762 -39.469 -12.555 1 97.75 135 ASP A CA 1
ATOM 1039 C C . ASP A 1 135 ? 2.975 -40.406 -11.359 1 97.75 135 ASP A C 1
ATOM 1041 O O . ASP A 1 135 ? 4 -41.094 -11.273 1 97.75 135 ASP A O 1
ATOM 1045 N N . GLY A 1 136 ? 2.051 -40.312 -10.484 1 96.69 136 GLY A N 1
ATOM 1046 C CA . GLY A 1 136 ? 2.014 -41.219 -9.367 1 96.69 136 GLY A CA 1
ATOM 1047 C C . GLY A 1 136 ? 2.928 -40.812 -8.227 1 96.69 136 GLY A C 1
ATOM 1048 O O . GLY A 1 136 ? 3.008 -41.531 -7.211 1 96.69 136 GLY A O 1
ATOM 1049 N N . ARG A 1 137 ? 3.605 -39.781 -8.242 1 97.5 137 ARG A N 1
ATOM 1050 C CA . ARG A 1 137 ? 4.531 -39.281 -7.227 1 97.5 137 ARG A CA 1
ATOM 1051 C C . ARG A 1 137 ? 4.016 -38 -6.578 1 97.5 137 ARG A C 1
ATOM 1053 O O . ARG A 1 137 ? 3.492 -37.125 -7.262 1 97.5 137 ARG A O 1
ATOM 1060 N N . MET A 1 138 ? 4.195 -37.969 -5.23 1 97.5 138 MET A N 1
ATOM 1061 C CA . MET A 1 138 ? 3.863 -36.75 -4.531 1 97.5 138 MET A CA 1
ATOM 1062 C C . MET A 1 138 ? 4.895 -35.656 -4.82 1 97.5 138 MET A C 1
ATOM 1064 O O . MET A 1 138 ? 6.094 -35.875 -4.648 1 97.5 138 MET A O 1
ATOM 1068 N N . THR A 1 139 ? 4.41 -34.562 -5.293 1 98 139 THR A N 1
ATOM 1069 C CA . THR A 1 139 ? 5.273 -33.438 -5.609 1 98 139 THR A CA 1
ATOM 1070 C C . THR A 1 139 ? 4.859 -32.188 -4.816 1 98 139 THR A C 1
ATOM 1072 O O . THR A 1 139 ? 3.729 -32.125 -4.328 1 98 139 THR A O 1
ATOM 1075 N N . VAL A 1 140 ? 5.762 -31.234 -4.648 1 97.44 140 VAL A N 1
ATOM 1076 C CA . VAL A 1 140 ? 5.473 -30.016 -3.908 1 97.44 140 VAL A CA 1
ATOM 1077 C C . VAL A 1 140 ? 5.582 -28.812 -4.84 1 97.44 140 VAL A C 1
ATOM 1079 O O . VAL A 1 140 ? 6.551 -28.688 -5.594 1 97.44 140 VAL A O 1
ATOM 1082 N N . SER A 1 141 ? 4.555 -27.969 -4.84 1 97.25 141 SER A N 1
ATOM 1083 C CA . SER A 1 141 ? 4.535 -26.75 -5.633 1 97.25 141 SER A CA 1
ATOM 1084 C C . SER A 1 141 ? 4.609 -25.516 -4.742 1 97.25 141 SER A C 1
ATOM 1086 O O . SER A 1 141 ? 4.027 -25.484 -3.656 1 97.25 141 SER A O 1
ATOM 1088 N N . ALA A 1 142 ? 5.309 -24.469 -5.188 1 94.88 142 ALA A N 1
ATOM 1089 C CA . ALA A 1 142 ? 5.391 -23.188 -4.52 1 94.88 142 ALA A CA 1
ATOM 1090 C C . ALA A 1 142 ? 5.559 -22.047 -5.527 1 94.88 142 ALA A C 1
ATOM 1092 O O . ALA A 1 142 ? 5.941 -22.281 -6.676 1 94.88 142 ALA A O 1
ATOM 1093 N N . LEU A 1 143 ? 5.191 -20.797 -5.008 1 92.56 143 LEU A N 1
ATOM 1094 C CA . LEU A 1 143 ? 5.512 -19.656 -5.848 1 92.56 143 LEU A CA 1
ATOM 1095 C C . LEU A 1 143 ? 7.02 -19.516 -6.035 1 92.56 143 LEU A C 1
ATOM 1097 O O . LEU A 1 143 ? 7.785 -19.719 -5.086 1 92.56 143 LEU A O 1
ATOM 1101 N N . ASN A 1 144 ? 7.414 -19.25 -7.191 1 84.94 144 ASN A N 1
ATOM 1102 C CA . ASN A 1 144 ? 8.836 -19.219 -7.527 1 84.94 144 ASN A CA 1
ATOM 1103 C C . ASN A 1 144 ? 9.586 -18.172 -6.711 1 84.94 144 ASN A C 1
ATOM 1105 O O . ASN A 1 144 ? 10.758 -18.359 -6.387 1 84.94 144 ASN A O 1
ATOM 1109 N N . VAL A 1 145 ? 9.062 -17.062 -6.344 1 71.19 145 VAL A N 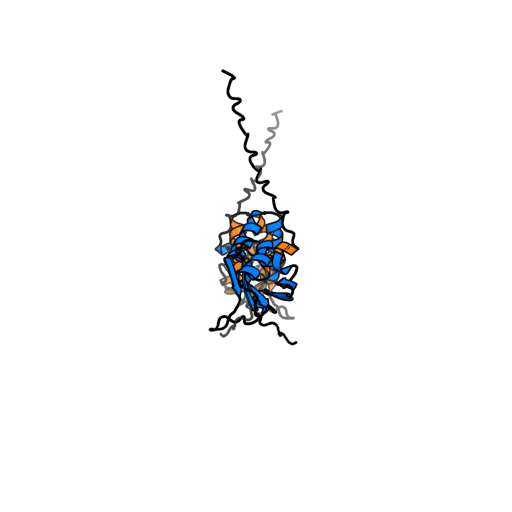1
ATOM 1110 C CA . VAL A 1 145 ? 9.711 -16 -5.57 1 71.19 145 VAL A CA 1
ATOM 1111 C C . VAL A 1 145 ? 9.992 -16.5 -4.152 1 71.19 145 VAL A C 1
ATOM 1113 O O . VAL A 1 145 ? 10.914 -16.016 -3.492 1 71.19 145 VAL A O 1
ATOM 1116 N N . ASP A 1 146 ? 9.266 -17.344 -3.529 1 54.59 146 ASP A N 1
ATOM 1117 C CA . ASP A 1 146 ? 9.414 -17.953 -2.211 1 54.59 146 ASP A CA 1
ATOM 1118 C C . ASP A 1 146 ? 10.531 -19 -2.215 1 54.59 146 ASP A C 1
ATOM 1120 O O . ASP A 1 146 ? 10.938 -19.484 -1.157 1 54.59 146 ASP A O 1
ATOM 1124 N N . ARG A 1 147 ? 11.031 -19.391 -3.246 1 49.78 147 ARG A N 1
ATOM 1125 C CA . ARG A 1 147 ? 12.008 -20.469 -3.35 1 49.78 147 ARG A CA 1
ATOM 1126 C C . ARG A 1 147 ? 13.172 -20.25 -2.385 1 49.78 147 ARG A C 1
ATOM 1128 O O . ARG A 1 147 ? 13.953 -21.172 -2.127 1 49.78 147 ARG A O 1
ATOM 1135 N N . VAL A 1 148 ? 13.477 -18.953 -2.018 1 42.47 148 VAL A N 1
ATOM 1136 C CA . VAL A 1 148 ? 14.625 -18.953 -1.119 1 42.47 148 VAL A CA 1
ATOM 1137 C C . VAL A 1 148 ? 14.266 -19.656 0.183 1 42.47 148 VAL A C 1
ATOM 1139 O O . VAL A 1 148 ? 15.008 -19.594 1.164 1 42.47 148 VAL A O 1
ATOM 1142 N N . VAL A 1 149 ? 13.109 -20.016 0.363 1 38.28 149 VAL A N 1
ATOM 1143 C CA . VAL A 1 149 ? 12.922 -20.719 1.632 1 38.28 149 VAL A CA 1
ATOM 1144 C C . VAL A 1 149 ? 13.836 -21.953 1.682 1 38.28 149 VAL A C 1
ATOM 1146 O O . VAL A 1 149 ? 14.016 -22.625 0.671 1 38.28 149 VAL A O 1
ATOM 1149 N N . GLU A 1 150 ? 14.516 -22.125 2.852 1 36.53 150 GLU A N 1
ATOM 1150 C CA . GLU A 1 150 ? 15.43 -23.109 3.414 1 36.53 150 GLU A CA 1
ATOM 1151 C C . GLU A 1 150 ? 14.898 -24.531 3.219 1 36.53 150 GLU A C 1
ATOM 1153 O O . GLU A 1 150 ? 13.844 -24.875 3.742 1 36.53 150 GLU A O 1
ATOM 1158 N N . PHE A 1 151 ? 14.797 -25.016 2.078 1 38 151 PHE A N 1
ATOM 1159 C CA . PHE A 1 151 ? 14.758 -26.484 2.117 1 38 151 PHE A CA 1
ATOM 1160 C C . PHE A 1 151 ? 15.688 -27.016 3.199 1 38 151 PHE A C 1
ATOM 1162 O O . PHE A 1 151 ? 16.891 -27.141 2.98 1 38 151 PHE A O 1
ATOM 1169 N N . TRP A 1 152 ? 15.555 -26.406 4.355 1 35.03 152 TRP A N 1
ATOM 1170 C CA . TRP A 1 152 ? 16.344 -27.062 5.395 1 35.03 152 TRP A CA 1
ATOM 1171 C C . TRP A 1 152 ? 15.906 -28.531 5.562 1 35.03 152 TRP A C 1
ATOM 1173 O O . TRP A 1 152 ? 15 -28.828 6.336 1 35.03 152 TRP A O 1
ATOM 1183 N N . PHE A 1 153 ? 15.305 -29.281 4.609 1 29.22 153 PHE A N 1
ATOM 1184 C CA . PHE A 1 153 ? 15.516 -30.656 5.047 1 29.22 153 PHE A CA 1
ATOM 1185 C C . PHE A 1 153 ? 16.938 -31.109 4.75 1 29.22 153 PHE A C 1
ATOM 1187 O O . PHE A 1 153 ? 17.562 -30.609 3.811 1 29.22 153 PHE A O 1
ATOM 1194 N N . MET B 1 1 ? -44.406 -38.781 -52.062 1 31.78 1 MET B N 1
ATOM 1195 C CA . MET B 1 1 ? -43.281 -37.875 -51.938 1 31.78 1 MET B CA 1
ATOM 1196 C C . MET B 1 1 ? -43.344 -37.156 -50.594 1 31.78 1 MET B C 1
ATOM 1198 O O . MET B 1 1 ? -44.25 -36.344 -50.344 1 31.78 1 MET B O 1
ATOM 1202 N N . ASN B 1 2 ? -43.062 -37.844 -49.438 1 39.25 2 ASN B N 1
ATOM 1203 C CA . ASN B 1 2 ? -43.219 -37.531 -48.031 1 39.25 2 ASN B CA 1
ATOM 1204 C C . ASN B 1 2 ? -42.375 -36.312 -47.625 1 39.25 2 ASN B C 1
ATOM 1206 O O . ASN B 1 2 ? -41.188 -36.219 -47.969 1 39.25 2 ASN B O 1
ATOM 1210 N N . PRO B 1 3 ? -43.062 -35.156 -47.25 1 44.66 3 PRO B N 1
ATOM 1211 C CA . PRO B 1 3 ? -42.438 -33.875 -46.875 1 44.66 3 PRO B CA 1
ATOM 1212 C C . PRO B 1 3 ? -41.312 -34.062 -45.812 1 44.66 3 PRO B C 1
ATOM 1214 O O . PRO B 1 3 ? -41.375 -35 -45 1 44.66 3 PRO B O 1
ATOM 1217 N N . SER B 1 4 ? -40.031 -33.719 -46.25 1 43.62 4 SER B N 1
ATOM 1218 C CA . SER B 1 4 ? -38.75 -33.656 -45.531 1 43.62 4 SER B CA 1
ATOM 1219 C C . SER B 1 4 ? -38.875 -32.875 -44.219 1 43.62 4 SER B C 1
ATOM 1221 O O . SER B 1 4 ? -39.406 -31.781 -44.188 1 43.62 4 SER B O 1
ATOM 1223 N N . ASP B 1 5 ? -39.156 -33.562 -43.062 1 45.84 5 ASP B N 1
ATOM 1224 C CA . ASP B 1 5 ? -39.125 -33.125 -41.688 1 45.84 5 ASP B CA 1
ATOM 1225 C C . ASP B 1 5 ? -37.844 -32.344 -41.375 1 45.84 5 ASP B C 1
ATOM 1227 O O . ASP B 1 5 ? -36.75 -32.906 -41.438 1 45.84 5 ASP B O 1
ATOM 1231 N N . ASN B 1 6 ? -37.75 -31.016 -41.75 1 43.44 6 ASN B N 1
ATOM 1232 C CA . ASN B 1 6 ? -36.688 -30.062 -41.375 1 43.44 6 ASN B CA 1
ATOM 1233 C C . ASN B 1 6 ? -36.5 -30.031 -39.844 1 43.44 6 ASN B C 1
ATOM 1235 O O . ASN B 1 6 ? -37.375 -29.578 -39.125 1 43.44 6 ASN B O 1
ATOM 1239 N N . ASN B 1 7 ? -35.938 -31.016 -39.219 1 43.56 7 ASN B N 1
ATOM 1240 C CA . ASN B 1 7 ? -35.5 -31.062 -37.812 1 43.56 7 ASN B CA 1
ATOM 1241 C C . ASN B 1 7 ? -34.594 -29.891 -37.5 1 43.56 7 ASN B C 1
ATOM 1243 O O . ASN B 1 7 ? -33.438 -29.844 -37.906 1 43.56 7 ASN B O 1
ATOM 1247 N N . THR B 1 8 ? -35.188 -28.641 -37.406 1 42.41 8 THR B N 1
ATOM 1248 C CA . THR B 1 8 ? -34.438 -27.469 -36.938 1 42.41 8 THR B CA 1
ATOM 1249 C C . THR B 1 8 ? -33.844 -27.703 -35.562 1 42.41 8 THR B C 1
ATOM 1251 O O . THR B 1 8 ? -34.594 -27.875 -34.594 1 42.41 8 THR B O 1
ATOM 1254 N N . LYS B 1 9 ? -32.781 -28.422 -35.344 1 31.31 9 LYS B N 1
ATOM 1255 C CA . LYS B 1 9 ? -32.031 -28.531 -34.094 1 31.31 9 LYS B CA 1
ATOM 1256 C C . LYS B 1 9 ? -31.75 -27.156 -33.5 1 31.31 9 LYS B C 1
ATOM 1258 O O . LYS B 1 9 ? -31.031 -26.344 -34.094 1 31.31 9 LYS B O 1
ATOM 1263 N N . LYS B 1 10 ? -32.75 -26.578 -32.781 1 42.12 10 LYS B N 1
ATOM 1264 C CA . LYS B 1 10 ? -32.469 -25.406 -31.953 1 42.12 10 LYS B CA 1
ATOM 1265 C C . LYS B 1 10 ? -31.219 -25.609 -31.125 1 42.12 10 LYS B C 1
ATOM 1267 O O . LYS B 1 10 ? -31.125 -26.547 -30.328 1 42.12 10 LYS B O 1
ATOM 1272 N N . ARG B 1 11 ? -30.016 -25.234 -31.609 1 48.09 11 ARG B N 1
ATOM 1273 C CA . ARG B 1 11 ? -28.781 -25.172 -30.844 1 48.09 11 ARG B CA 1
ATOM 1274 C C . ARG B 1 11 ? -29.016 -24.531 -29.484 1 48.09 11 ARG B C 1
ATOM 1276 O O . ARG B 1 11 ? -29.562 -23.422 -29.391 1 48.09 11 ARG B O 1
ATOM 1283 N N . LYS B 1 12 ? -29.125 -25.359 -28.422 1 43.22 12 LYS B N 1
ATOM 1284 C CA . LYS B 1 12 ? -29.094 -24.844 -27.047 1 43.22 12 LYS B CA 1
ATOM 1285 C C . LYS B 1 12 ? -27.969 -23.828 -26.891 1 43.22 12 LYS B C 1
ATOM 1287 O O . LYS B 1 12 ? -26.797 -24.125 -27.125 1 43.22 12 LYS B O 1
ATOM 1292 N N . LEU B 1 13 ? -28.188 -22.609 -27.203 1 40.88 13 LEU B N 1
ATOM 1293 C CA . LEU B 1 13 ? -27.297 -21.562 -26.719 1 40.88 13 LEU B CA 1
ATOM 1294 C C . LEU B 1 13 ? -26.828 -21.875 -25.297 1 40.88 13 LEU B C 1
ATOM 1296 O O . LEU B 1 13 ? -27.641 -22 -24.391 1 40.88 13 LEU B O 1
ATOM 1300 N N . ASP B 1 14 ? -25.781 -22.641 -25.109 1 37.38 14 ASP B N 1
ATOM 1301 C CA . ASP B 1 14 ? -25.094 -22.688 -23.828 1 37.38 14 ASP B CA 1
ATOM 1302 C C . ASP B 1 14 ? -25.125 -21.328 -23.141 1 37.38 14 ASP B C 1
ATOM 1304 O O . ASP B 1 14 ? -24.609 -20.344 -23.672 1 37.38 14 ASP B O 1
ATOM 1308 N N . ASP B 1 15 ? -26.156 -20.938 -22.5 1 38.16 15 ASP B N 1
ATOM 1309 C CA . ASP B 1 15 ? -26.094 -19.875 -21.5 1 38.16 15 ASP B CA 1
ATOM 1310 C C . ASP B 1 15 ? -24.734 -19.875 -20.797 1 38.16 15 ASP B C 1
ATOM 1312 O O . ASP B 1 15 ? -24.422 -20.797 -20.047 1 38.16 15 ASP B O 1
ATOM 1316 N N . GLN B 1 16 ? -23.625 -19.547 -21.453 1 37.66 16 GLN B N 1
ATOM 1317 C CA . GLN B 1 16 ? -22.5 -19.109 -20.641 1 37.66 16 GLN B CA 1
ATOM 1318 C C . GLN B 1 16 ? -22.969 -18.484 -19.328 1 37.66 16 GLN B C 1
ATOM 1320 O O . GLN B 1 16 ? -23.375 -17.312 -19.297 1 37.66 16 GLN B O 1
ATOM 1325 N N . ASN B 1 17 ? -23.875 -19.109 -18.609 1 37.78 17 ASN B N 1
ATOM 1326 C CA . ASN B 1 17 ? -23.984 -18.688 -17.219 1 37.78 17 ASN B CA 1
ATOM 1327 C C . ASN B 1 17 ? -22.703 -18.016 -16.734 1 37.78 17 ASN B C 1
ATOM 1329 O O . ASN B 1 17 ? -21.641 -18.641 -16.719 1 37.78 17 ASN B O 1
ATOM 1333 N N . ASP B 1 18 ? -22.438 -16.828 -17.078 1 40.78 18 ASP B N 1
ATOM 1334 C CA . ASP B 1 18 ? -21.5 -15.992 -16.344 1 40.78 18 ASP B CA 1
ATOM 1335 C C . ASP B 1 18 ? -21.312 -16.484 -14.914 1 40.78 18 ASP B C 1
ATOM 1337 O O . ASP B 1 18 ? -22.125 -16.172 -14.039 1 40.78 18 ASP B O 1
ATOM 1341 N N . VAL B 1 19 ? -21.25 -17.781 -14.617 1 43.06 19 VAL B N 1
ATOM 1342 C CA . VAL B 1 19 ? -20.828 -18.172 -13.273 1 43.06 19 VAL B CA 1
ATOM 1343 C C . VAL B 1 19 ? -20.141 -17 -12.578 1 43.06 19 VAL B C 1
ATOM 1345 O O . VAL B 1 19 ? -19.031 -16.625 -12.953 1 43.06 19 VAL B O 1
ATOM 1348 N N . VAL B 1 20 ? -20.812 -15.938 -12.336 1 50.88 20 VAL B N 1
ATOM 1349 C CA . VAL B 1 20 ? -20.375 -14.836 -11.484 1 50.88 20 VAL B CA 1
ATOM 1350 C C . VAL B 1 20 ? -19.594 -15.383 -10.297 1 50.88 20 VAL B C 1
ATOM 1352 O O . VAL B 1 20 ? -20.141 -16.109 -9.453 1 50.88 20 VAL B O 1
ATOM 1355 N N . SER B 1 21 ? -18.359 -15.797 -10.547 1 62.84 21 SER B N 1
ATOM 1356 C CA . SER B 1 21 ? -17.531 -16.125 -9.391 1 62.84 21 SER B CA 1
ATOM 1357 C C . SER B 1 21 ? -17.953 -15.328 -8.164 1 62.84 21 SER B C 1
ATOM 1359 O O . SER B 1 21 ? -18.359 -14.172 -8.281 1 62.84 21 SER B O 1
ATOM 1361 N N . PRO B 1 22 ? -18.438 -16.047 -7.031 1 71.81 22 PRO B N 1
ATOM 1362 C CA . PRO B 1 22 ? -18.781 -15.305 -5.816 1 71.81 22 PRO B CA 1
ATOM 1363 C C . PRO B 1 22 ? -17.844 -14.133 -5.551 1 71.81 22 PRO B C 1
ATOM 1365 O O . PRO B 1 22 ? -16.688 -14.148 -5.992 1 71.81 22 PRO B O 1
ATOM 1368 N N . PRO B 1 23 ? -18.484 -13.125 -5.184 1 82.19 23 PRO B N 1
ATOM 1369 C CA . PRO B 1 23 ? -17.609 -12.008 -4.816 1 82.19 23 PRO B CA 1
ATOM 1370 C C . PRO B 1 23 ? -16.438 -12.438 -3.932 1 82.19 23 PRO B C 1
ATOM 1372 O O . PRO B 1 23 ? -16.578 -13.352 -3.115 1 82.19 23 PRO B O 1
ATOM 1375 N N . PRO B 1 24 ? -15.375 -11.961 -4.203 1 87.94 24 PRO B N 1
ATOM 1376 C CA . PRO B 1 24 ? -14.227 -12.312 -3.367 1 87.94 24 PRO B CA 1
ATOM 1377 C C . PRO B 1 24 ? -14.43 -11.953 -1.897 1 87.94 24 PRO B C 1
ATOM 1379 O O . PRO B 1 24 ? -15.094 -10.961 -1.588 1 87.94 24 PRO B O 1
ATOM 1382 N N . SER B 1 25 ? -13.969 -12.781 -0.966 1 92.56 25 SER B N 1
ATOM 1383 C CA . SER B 1 25 ? -13.914 -12.477 0.461 1 92.56 25 SER B CA 1
ATOM 1384 C C . SER B 1 25 ? -12.766 -11.531 0.785 1 92.56 25 SER B C 1
ATOM 1386 O O . SER B 1 25 ? -11.844 -11.359 -0.019 1 92.56 25 SER B O 1
ATOM 1388 N N . PRO B 1 26 ? -12.812 -10.875 1.985 1 96.5 26 PRO B N 1
ATOM 1389 C CA . PRO B 1 26 ? -11.672 -10.039 2.387 1 96.5 26 PRO B CA 1
ATOM 1390 C C . PRO B 1 26 ? -10.352 -10.812 2.398 1 96.5 26 PRO B C 1
ATOM 1392 O O . PRO B 1 26 ? -9.32 -10.273 1.993 1 96.5 26 PRO B O 1
ATOM 1395 N N . ASP B 1 27 ? -10.469 -12.055 2.807 1 94.56 27 ASP B N 1
ATOM 1396 C CA . ASP B 1 27 ? -9.266 -12.875 2.857 1 94.56 27 ASP B CA 1
ATOM 1397 C C . ASP B 1 27 ? -8.734 -13.164 1.454 1 94.56 27 ASP B C 1
ATOM 1399 O O . ASP B 1 27 ? -7.523 -13.219 1.241 1 94.56 27 ASP B O 1
ATOM 1403 N N . ASP B 1 28 ? -9.625 -13.336 0.493 1 91.38 28 ASP B N 1
ATOM 1404 C CA . ASP B 1 28 ? -9.227 -13.555 -0.893 1 91.38 28 ASP B CA 1
ATOM 1405 C C . ASP B 1 28 ? -8.492 -12.336 -1.454 1 91.38 28 ASP B C 1
ATOM 1407 O O . ASP B 1 28 ? -7.457 -12.484 -2.109 1 91.38 28 ASP B O 1
ATOM 1411 N N . ILE B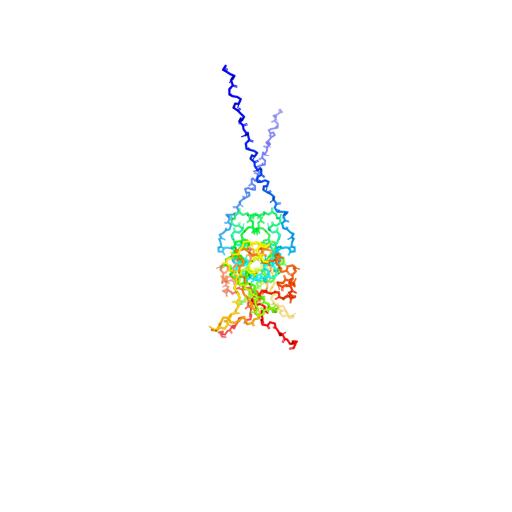 1 29 ? -9.016 -11.219 -1.132 1 96.19 29 ILE B N 1
ATOM 1412 C CA . ILE B 1 29 ? -8.445 -9.969 -1.619 1 96.19 29 ILE B CA 1
ATOM 1413 C C . ILE B 1 29 ? -7.059 -9.766 -1.015 1 96.19 29 ILE B C 1
ATOM 1415 O O . ILE B 1 29 ? -6.102 -9.453 -1.729 1 96.19 29 ILE B O 1
ATOM 1419 N N . ARG B 1 30 ? -6.949 -10.062 0.276 1 96.56 30 ARG B N 1
ATOM 1420 C CA . ARG B 1 30 ? -5.676 -9.914 0.968 1 96.56 30 ARG B CA 1
ATOM 1421 C C . ARG B 1 30 ? -4.613 -10.828 0.372 1 96.56 30 ARG B C 1
ATOM 1423 O O . ARG B 1 30 ? -3.445 -10.453 0.271 1 96.56 30 ARG B O 1
ATOM 1430 N N . LYS B 1 31 ? -5.043 -11.984 -0.015 1 92.31 31 LYS B N 1
ATOM 1431 C CA . LYS B 1 31 ? -4.109 -12.953 -0.586 1 92.31 31 LYS B CA 1
ATOM 1432 C C . LYS B 1 31 ? -3.512 -12.43 -1.891 1 92.31 31 LYS B C 1
ATOM 1434 O O . LYS B 1 31 ? -2.318 -12.602 -2.145 1 92.31 31 LYS B O 1
ATOM 1439 N N . VAL B 1 32 ? -4.328 -11.773 -2.699 1 93.75 32 VAL B N 1
ATOM 1440 C CA . VAL B 1 32 ? -3.875 -11.258 -3.988 1 93.75 32 VAL B CA 1
ATOM 1441 C C . VAL B 1 32 ? -2.99 -10.031 -3.773 1 93.75 32 VAL B C 1
ATOM 1443 O O . VAL B 1 32 ? -2.021 -9.82 -4.508 1 93.75 32 VAL B O 1
ATOM 1446 N N . LEU B 1 33 ? -3.26 -9.273 -2.701 1 95.75 33 LEU B N 1
ATOM 1447 C CA . LEU B 1 33 ? -2.559 -8.023 -2.432 1 95.75 33 LEU B CA 1
ATOM 1448 C C . LEU B 1 33 ? -1.188 -8.289 -1.82 1 95.75 33 LEU B C 1
ATOM 1450 O O . LEU B 1 33 ? -0.259 -7.5 -1.998 1 95.75 33 LEU B O 1
ATOM 1454 N N . ALA B 1 34 ? -1.072 -9.414 -1.15 1 93.31 34 ALA B N 1
ATOM 1455 C CA . ALA B 1 34 ? 0.045 -9.703 -0.258 1 93.31 34 ALA B CA 1
ATOM 1456 C C . ALA B 1 34 ? 1.379 -9.578 -0.988 1 93.31 34 ALA B C 1
ATOM 1458 O O . ALA B 1 34 ? 2.326 -8.992 -0.466 1 93.31 34 ALA B O 1
ATOM 1459 N N . PRO B 1 35 ? 1.456 -9.984 -2.225 1 90.12 35 PRO B N 1
ATOM 1460 C CA . PRO B 1 35 ? 2.768 -9.945 -2.875 1 90.12 35 PRO B CA 1
ATOM 1461 C C . PRO B 1 35 ? 3.016 -8.625 -3.611 1 90.12 35 PRO B C 1
ATOM 1463 O O . PRO B 1 35 ? 4.098 -8.422 -4.172 1 90.12 35 PRO B O 1
ATOM 1466 N N . LEU B 1 36 ? 2.021 -7.742 -3.674 1 93.38 36 LEU B N 1
ATOM 1467 C CA . LEU B 1 36 ? 2.176 -6.496 -4.418 1 93.38 36 LEU B CA 1
ATOM 1468 C C . LEU B 1 36 ? 3.029 -5.5 -3.639 1 93.38 36 LEU B C 1
ATOM 1470 O O . LEU B 1 36 ? 2.805 -5.285 -2.445 1 93.38 36 LEU B O 1
ATOM 1474 N N . PRO B 1 37 ? 4.051 -4.914 -4.266 1 94.19 37 PRO B N 1
ATOM 1475 C CA . PRO B 1 37 ? 4.836 -3.885 -3.576 1 94.19 37 PRO B CA 1
ATOM 1476 C C . PRO B 1 37 ? 4.016 -2.646 -3.232 1 94.19 37 PRO B C 1
ATOM 1478 O O . PRO B 1 37 ? 3.01 -2.363 -3.891 1 94.19 37 PRO B O 1
ATOM 1481 N N . PRO B 1 38 ? 4.387 -1.859 -2.281 1 95.38 38 PRO B N 1
ATOM 1482 C CA . PRO B 1 38 ? 3.629 -0.697 -1.812 1 95.38 38 PRO B CA 1
ATOM 1483 C C . PRO B 1 38 ? 3.338 0.307 -2.926 1 95.38 38 PRO B C 1
ATOM 1485 O O . PRO B 1 38 ? 2.279 0.942 -2.928 1 95.38 38 PRO B O 1
ATOM 1488 N N . GLN B 1 39 ? 4.207 0.507 -3.824 1 95.38 39 GLN B N 1
ATOM 1489 C CA . GLN B 1 39 ? 4.004 1.46 -4.91 1 95.38 39 GLN B CA 1
ATOM 1490 C C . GLN B 1 39 ? 2.809 1.063 -5.773 1 95.38 39 GLN B C 1
ATOM 1492 O O . GLN B 1 39 ? 2.041 1.922 -6.211 1 95.38 39 GLN B O 1
ATOM 1497 N N . HIS B 1 40 ? 2.648 -0.231 -5.996 1 95.81 40 HIS B N 1
ATOM 1498 C CA . HIS B 1 40 ? 1.503 -0.695 -6.77 1 95.81 40 HIS B CA 1
ATOM 1499 C C . HIS B 1 40 ? 0.2 -0.483 -6.008 1 95.81 40 HIS B C 1
ATOM 1501 O O . HIS B 1 40 ? -0.811 -0.088 -6.594 1 95.81 40 HIS B O 1
ATOM 1507 N N . LEU B 1 41 ? 0.229 -0.78 -4.68 1 97.88 41 LEU B N 1
ATOM 1508 C CA . LEU B 1 41 ? -0.949 -0.541 -3.854 1 97.88 41 LEU B CA 1
ATOM 1509 C C . LEU B 1 41 ? -1.385 0.918 -3.938 1 97.88 41 LEU B C 1
ATOM 1511 O O . LEU B 1 41 ? -2.564 1.207 -4.148 1 97.88 41 LEU B O 1
ATOM 1515 N N . SER B 1 42 ? -0.438 1.843 -3.84 1 97.94 42 SER B N 1
ATOM 1516 C CA . SER B 1 42 ? -0.735 3.268 -3.93 1 97.94 42 SER B CA 1
ATOM 1517 C C . SER B 1 42 ? -1.367 3.617 -5.273 1 97.94 42 SER B C 1
ATOM 1519 O O . SER B 1 42 ? -2.342 4.371 -5.332 1 97.94 42 SER B O 1
ATOM 1521 N N . GLU B 1 43 ? -0.859 3.057 -6.383 1 97.25 43 GLU B N 1
ATOM 1522 C CA . GLU B 1 43 ? -1.374 3.361 -7.715 1 97.25 43 GLU B CA 1
ATOM 1523 C C . GLU B 1 43 ? -2.785 2.811 -7.898 1 97.25 43 GLU B C 1
ATOM 1525 O O . GLU B 1 43 ? -3.621 3.438 -8.555 1 97.25 43 GLU B O 1
ATOM 1530 N N . ILE B 1 44 ? -3.041 1.671 -7.324 1 98.25 44 ILE B N 1
ATOM 1531 C CA . ILE B 1 44 ? -4.379 1.096 -7.371 1 98.25 44 ILE B CA 1
ATOM 1532 C C . ILE B 1 44 ? -5.367 2.025 -6.668 1 98.25 44 ILE B C 1
ATOM 1534 O O . ILE B 1 44 ? -6.445 2.307 -7.191 1 98.25 44 ILE B O 1
ATOM 1538 N N . ILE B 1 45 ? -4.988 2.559 -5.512 1 98.5 45 ILE B N 1
ATOM 1539 C CA . ILE B 1 45 ? -5.859 3.438 -4.738 1 98.5 45 ILE B CA 1
ATOM 1540 C C . ILE B 1 45 ? -6.09 4.738 -5.5 1 98.5 45 ILE B C 1
ATOM 1542 O O . ILE B 1 45 ? -7.211 5.254 -5.535 1 98.5 45 ILE B O 1
ATOM 1546 N N . VAL B 1 46 ? -4.988 5.273 -6.109 1 98.25 46 VAL B N 1
ATOM 1547 C CA . VAL B 1 46 ? -5.129 6.5 -6.887 1 98.25 46 VAL B CA 1
ATOM 1548 C C . VAL B 1 46 ? -6.152 6.289 -8 1 98.25 46 VAL B C 1
ATOM 1550 O O . VAL B 1 46 ? -7.094 7.07 -8.148 1 98.25 46 VAL B O 1
ATOM 1553 N N . THR B 1 47 ? -6.039 5.176 -8.758 1 98.06 47 THR B N 1
ATOM 1554 C CA . THR B 1 47 ? -6.949 4.871 -9.852 1 98.06 47 THR B CA 1
ATOM 1555 C C . THR B 1 47 ? -8.375 4.691 -9.336 1 98.06 47 THR B C 1
ATOM 1557 O O . THR B 1 47 ? -9.312 5.285 -9.867 1 98.06 47 THR B O 1
ATOM 1560 N N . ALA B 1 48 ? -8.523 3.926 -8.273 1 98.12 48 ALA B N 1
ATOM 1561 C CA . ALA B 1 48 ? -9.844 3.648 -7.699 1 98.12 48 ALA B CA 1
ATOM 1562 C C . ALA B 1 48 ? -10.508 4.93 -7.199 1 98.12 48 ALA B C 1
ATOM 1564 O O . ALA B 1 48 ? -11.719 5.105 -7.344 1 98.12 48 ALA B O 1
ATOM 1565 N N . SER B 1 49 ? -9.711 5.871 -6.637 1 97.69 49 SER B N 1
ATOM 1566 C CA . SER B 1 49 ? -10.227 7.117 -6.082 1 97.69 49 SER B CA 1
ATOM 1567 C C . SER B 1 49 ? -10.742 8.047 -7.18 1 97.69 49 SER B C 1
ATOM 1569 O O . SER B 1 49 ? -11.68 8.812 -6.965 1 97.69 49 SER B O 1
ATOM 1571 N N . LEU B 1 50 ? -10.109 7.988 -8.391 1 97.19 50 LEU B N 1
ATOM 1572 C CA . LEU B 1 50 ? -10.531 8.812 -9.516 1 97.19 50 LEU B CA 1
ATOM 1573 C C . LEU B 1 50 ? -11.836 8.289 -10.117 1 97.19 50 LEU B C 1
ATOM 1575 O O . LEU B 1 50 ? -12.664 9.062 -10.586 1 97.19 50 LEU B O 1
ATOM 1579 N N . ILE B 1 51 ? -12.039 6.973 -9.969 1 96.88 51 ILE B N 1
ATOM 1580 C CA . ILE B 1 51 ? -13.234 6.344 -10.516 1 96.88 51 ILE B CA 1
ATOM 1581 C C . ILE B 1 51 ? -14.383 6.453 -9.516 1 96.88 51 ILE B C 1
ATOM 1583 O O . ILE B 1 51 ? -15.523 6.727 -9.891 1 96.88 51 ILE B O 1
ATOM 1587 N N . HIS B 1 52 ? -14.062 6.285 -8.211 1 97.12 52 HIS B N 1
ATOM 1588 C CA . HIS B 1 52 ? -15.047 6.281 -7.133 1 97.12 52 HIS B CA 1
ATOM 1589 C C . HIS B 1 52 ? -14.664 7.277 -6.039 1 97.12 52 HIS B C 1
ATOM 1591 O O . HIS B 1 52 ? -13.812 6.988 -5.199 1 97.12 52 HIS B O 1
ATOM 1597 N N . PRO B 1 53 ? -15.336 8.375 -5.941 1 94.44 53 PRO B N 1
ATOM 1598 C CA . PRO B 1 53 ? -14.977 9.422 -4.98 1 94.44 53 PRO B CA 1
ATOM 1599 C C . PRO B 1 53 ? -15.055 8.938 -3.533 1 94.44 53 PRO B C 1
ATOM 1601 O O . PRO B 1 53 ? -14.352 9.469 -2.666 1 94.44 53 PRO B O 1
ATOM 1604 N N . ASP B 1 54 ? -15.906 7.977 -3.258 1 96.12 54 ASP B N 1
ATOM 1605 C CA . ASP B 1 54 ? -16.031 7.492 -1.887 1 96.12 54 ASP B CA 1
ATOM 1606 C C . ASP B 1 54 ? -14.789 6.738 -1.446 1 96.12 54 ASP B C 1
ATOM 1608 O O . ASP B 1 54 ? -14.523 6.605 -0.249 1 96.12 54 ASP B O 1
ATOM 1612 N N . VAL B 1 55 ? -13.93 6.176 -2.361 1 97.56 55 VAL B N 1
ATOM 1613 C CA . VAL B 1 55 ? -12.664 5.547 -2.012 1 97.56 55 VAL B CA 1
ATOM 1614 C C . VAL B 1 55 ? -11.719 6.59 -1.422 1 97.56 55 VAL B C 1
ATOM 1616 O O . VAL B 1 55 ? -11.047 6.332 -0.417 1 97.56 55 VAL B O 1
ATOM 1619 N N . PHE B 1 56 ? -11.711 7.773 -2.068 1 96.31 56 PHE B N 1
ATOM 1620 C CA . PHE B 1 56 ? -10.867 8.828 -1.528 1 96.31 56 PHE B CA 1
ATOM 1621 C C . PHE B 1 56 ? -11.336 9.242 -0.138 1 96.31 56 PHE B C 1
ATOM 1623 O O . PHE B 1 56 ? -10.523 9.57 0.726 1 96.31 56 PHE B O 1
ATOM 1630 N N . ARG B 1 57 ? -12.578 9.18 0.1 1 95.5 57 ARG B N 1
ATOM 1631 C CA . ARG B 1 57 ? -13.086 9.5 1.432 1 95.5 57 ARG B CA 1
ATOM 1632 C C . ARG B 1 57 ? -12.578 8.492 2.463 1 95.5 57 ARG B C 1
ATOM 1634 O O . ARG B 1 57 ? -12.305 8.859 3.607 1 95.5 57 ARG B O 1
ATOM 1641 N N . ILE B 1 58 ? -12.359 7.223 2.064 1 96.5 58 ILE B N 1
ATOM 1642 C CA . ILE B 1 58 ? -11.805 6.199 2.945 1 96.5 58 ILE B CA 1
ATOM 1643 C C . ILE B 1 58 ? -10.352 6.535 3.277 1 96.5 58 ILE B C 1
ATOM 1645 O O . ILE B 1 58 ? -9.945 6.457 4.438 1 96.5 58 ILE B O 1
ATOM 1649 N N . VAL B 1 59 ? -9.625 6.957 2.273 1 97.19 59 VAL B N 1
ATOM 1650 C CA . VAL B 1 59 ? -8.227 7.344 2.43 1 97.19 59 VAL B CA 1
ATOM 1651 C C . VAL B 1 59 ? -8.109 8.492 3.428 1 97.19 59 VAL B C 1
ATOM 1653 O O . VAL B 1 59 ? -7.312 8.438 4.363 1 97.19 59 VAL B O 1
ATOM 1656 N N . ARG B 1 60 ? -8.953 9.508 3.207 1 95.44 60 ARG B N 1
ATOM 1657 C CA . ARG B 1 60 ? -8.922 10.695 4.051 1 95.44 60 ARG B CA 1
ATOM 1658 C C . ARG B 1 60 ? -9.258 10.352 5.5 1 95.44 60 ARG B C 1
ATOM 1660 O O . ARG B 1 60 ? -8.633 10.867 6.43 1 95.44 60 ARG B O 1
ATOM 1667 N N . ALA B 1 61 ? -10.211 9.469 5.656 1 96.12 61 ALA B N 1
ATOM 1668 C CA . ALA B 1 61 ? -10.617 9.078 7 1 96.12 61 ALA B CA 1
ATOM 1669 C C . ALA B 1 61 ? -9.484 8.367 7.734 1 96.12 61 ALA B C 1
ATOM 1671 O O . ALA B 1 61 ? -9.25 8.617 8.914 1 96.12 61 ALA B O 1
ATOM 1672 N N . VAL B 1 62 ? -8.773 7.52 7.059 1 96 62 VAL B N 1
ATOM 1673 C CA . VAL B 1 62 ? -7.641 6.812 7.648 1 96 62 VAL B CA 1
ATOM 1674 C C . VAL B 1 62 ? -6.547 7.809 8.016 1 96 62 VAL B C 1
ATOM 1676 O O . VAL B 1 62 ? -6 7.758 9.125 1 96 62 VAL B O 1
ATOM 1679 N N . ALA B 1 63 ? -6.289 8.734 7.098 1 95 63 ALA B N 1
ATOM 1680 C CA . ALA B 1 63 ? -5.25 9.734 7.316 1 95 63 ALA B CA 1
ATOM 1681 C C . ALA B 1 63 ? -5.613 10.672 8.469 1 95 63 ALA B C 1
ATOM 1683 O O . ALA B 1 63 ? -4.754 11.047 9.266 1 95 63 ALA B O 1
ATOM 1684 N N . ASP B 1 64 ? -6.852 11.008 8.609 1 95.94 64 ASP B N 1
ATOM 1685 C CA . ASP B 1 64 ? -7.328 11.914 9.648 1 95.94 64 ASP B CA 1
ATOM 1686 C C . ASP B 1 64 ? -7.188 11.281 11.031 1 95.94 64 ASP B C 1
ATOM 1688 O O . ASP B 1 64 ? -7.086 11.992 12.031 1 95.94 64 ASP B O 1
ATOM 1692 N N . ASN B 1 65 ? -7.152 9.969 11.047 1 95.19 65 ASN B N 1
ATOM 1693 C CA . ASN B 1 65 ? -7.059 9.281 12.328 1 95.19 65 ASN B CA 1
ATOM 1694 C C . ASN B 1 65 ? -5.617 9.188 12.812 1 95.19 65 ASN B C 1
ATOM 1696 O O . ASN B 1 65 ? -5.363 8.781 13.945 1 95.19 65 ASN B O 1
ATOM 1700 N N . ASP B 1 66 ? -4.727 9.57 11.984 1 93.19 66 ASP B N 1
ATOM 1701 C CA . ASP B 1 66 ? -3.311 9.57 12.344 1 93.19 66 ASP B CA 1
ATOM 1702 C C . ASP B 1 66 ? -2.838 10.977 12.695 1 93.19 66 ASP B C 1
ATOM 1704 O O . ASP B 1 66 ? -2.539 11.781 11.805 1 93.19 66 ASP B O 1
ATOM 1708 N N . VAL B 1 67 ? -2.668 11.258 13.922 1 94.81 67 VAL B N 1
ATOM 1709 C CA . VAL B 1 67 ? -2.328 12.586 14.414 1 94.81 67 VAL B CA 1
ATOM 1710 C C . VAL B 1 67 ? -1.017 13.047 13.789 1 94.81 67 VAL B C 1
ATOM 1712 O O . VAL B 1 67 ? -0.825 14.242 13.547 1 94.81 67 VAL B O 1
ATOM 1715 N N . THR B 1 68 ? -0.093 12.117 13.492 1 93.56 68 THR B N 1
ATOM 1716 C CA . THR B 1 68 ? 1.218 12.492 12.961 1 93.56 68 THR B CA 1
ATOM 1717 C C . THR B 1 68 ? 1.084 13.156 11.602 1 93.56 68 THR B C 1
ATOM 1719 O O . THR B 1 68 ? 1.981 13.891 11.172 1 93.56 68 THR B O 1
ATOM 1722 N N . GLN B 1 69 ? -0.066 12.969 10.953 1 92.62 69 GLN B N 1
ATOM 1723 C CA . GLN B 1 69 ? -0.295 13.539 9.625 1 92.62 69 GLN B CA 1
ATOM 1724 C C . GLN B 1 69 ? -0.954 14.906 9.727 1 92.62 69 GLN B C 1
ATOM 1726 O O . GLN B 1 69 ? -1.08 15.617 8.727 1 92.62 69 GLN B O 1
ATOM 1731 N N . ARG B 1 70 ? -1.337 15.289 10.945 1 96.06 70 ARG B N 1
ATOM 1732 C CA . ARG B 1 70 ? -2.051 16.547 11.156 1 96.06 70 ARG B CA 1
ATOM 1733 C C . ARG B 1 70 ? -1.315 17.438 12.148 1 96.06 70 ARG B C 1
ATOM 1735 O O . ARG B 1 70 ? -1.787 18.531 12.477 1 96.06 70 ARG B O 1
ATOM 1742 N N . HIS B 1 71 ? -0.176 16.969 12.578 1 97 71 HIS B N 1
ATOM 1743 C CA . HIS B 1 71 ? 0.623 17.656 13.578 1 97 71 HIS B CA 1
ATOM 1744 C C . HIS B 1 71 ? 1.802 18.375 12.945 1 97 71 HIS B C 1
ATOM 1746 O O . HIS B 1 71 ? 2.701 17.75 12.391 1 97 71 HIS B O 1
ATOM 1752 N N . LEU B 1 72 ? 1.8 19.656 13.094 1 97.44 72 LEU B N 1
ATOM 1753 C CA . LEU B 1 72 ? 2.885 20.469 12.57 1 97.44 72 LEU B CA 1
ATOM 1754 C C . LEU B 1 72 ? 3.758 21.016 13.695 1 97.44 72 LEU B C 1
ATOM 1756 O O . LEU B 1 72 ? 3.254 21.344 14.773 1 97.44 72 LEU B O 1
ATOM 1760 N N . TYR B 1 73 ? 4.953 21.062 13.391 1 96.88 73 TYR B N 1
ATOM 1761 C CA . TYR B 1 73 ? 5.926 21.812 14.18 1 96.88 73 TYR B CA 1
ATOM 1762 C C . TYR B 1 73 ? 6.25 23.141 13.539 1 96.88 73 TYR B C 1
ATOM 1764 O O . TYR B 1 73 ? 6.469 23.219 12.328 1 96.88 73 TYR B O 1
ATOM 1772 N N . VAL B 1 74 ? 6.223 24.172 14.391 1 97.94 74 VAL B N 1
ATOM 1773 C CA . VAL B 1 74 ? 6.484 25.516 13.906 1 97.94 74 VAL B CA 1
ATOM 1774 C C . VAL B 1 74 ? 7.723 26.078 14.602 1 97.94 74 VAL B C 1
ATOM 1776 O O . VAL B 1 74 ? 7.762 26.188 15.836 1 97.94 74 VAL B O 1
ATOM 1779 N N . LYS B 1 75 ? 8.648 26.516 13.797 1 97.56 75 LYS B N 1
ATOM 1780 C CA . LYS B 1 75 ? 9.914 27.016 14.336 1 97.56 75 LYS B CA 1
ATOM 1781 C C . LYS B 1 75 ? 10.117 28.484 13.961 1 97.56 75 LYS B C 1
ATOM 1783 O O . LYS B 1 75 ? 9.641 28.938 12.922 1 97.56 75 LYS B O 1
ATOM 1788 N N . GLY B 1 76 ? 10.898 29.156 14.867 1 97.69 76 GLY B N 1
ATOM 1789 C CA . GLY B 1 76 ? 11.266 30.531 14.57 1 97.69 76 GLY B CA 1
ATOM 1790 C C . GLY B 1 76 ? 10.297 31.547 15.156 1 97.69 76 GLY B C 1
ATOM 1791 O O . GLY B 1 76 ? 10.219 32.688 14.68 1 97.69 76 GLY B O 1
ATOM 1792 N N . LEU B 1 77 ? 9.602 31.156 16.141 1 98.31 77 LEU B N 1
ATOM 1793 C CA . LEU B 1 77 ? 8.648 32.062 16.781 1 98.31 77 LEU B CA 1
ATOM 1794 C C . LEU B 1 77 ? 9.367 33.062 17.641 1 98.31 77 LEU B C 1
ATOM 1796 O O . LEU B 1 77 ? 10.422 32.781 18.219 1 98.31 77 LEU B O 1
ATOM 1800 N N . ASP B 1 78 ? 8.797 34.219 17.688 1 97.62 78 ASP B N 1
ATOM 1801 C CA . ASP B 1 78 ? 9.25 35.219 18.641 1 97.62 78 ASP B CA 1
ATOM 1802 C C . ASP B 1 78 ? 9.008 34.75 20.078 1 97.62 78 ASP B C 1
ATOM 1804 O O . ASP B 1 78 ? 8.031 34.031 20.344 1 97.62 78 ASP B O 1
ATOM 1808 N N . PHE B 1 79 ? 9.82 35.219 21.047 1 96.81 79 PHE B N 1
ATOM 1809 C CA . PHE B 1 79 ? 9.672 34.812 22.438 1 96.81 79 PHE B CA 1
ATOM 1810 C C . PHE B 1 79 ? 8.352 35.344 23 1 96.81 79 PHE B C 1
ATOM 1812 O O . PHE B 1 79 ? 7.844 34.812 24 1 96.81 79 PHE B O 1
ATOM 1819 N N . ARG B 1 80 ? 7.766 36.375 22.359 1 96 80 ARG B N 1
ATOM 1820 C CA . ARG B 1 80 ? 6.531 36.969 22.859 1 96 80 ARG B CA 1
ATOM 1821 C C . ARG B 1 80 ? 5.309 36.312 22.203 1 96 80 ARG B C 1
ATOM 1823 O O . ARG B 1 80 ? 4.176 36.594 22.609 1 96 80 ARG B O 1
ATOM 1830 N N . THR B 1 81 ? 5.566 35.531 21.141 1 97.94 81 THR B N 1
ATOM 1831 C CA . THR B 1 81 ? 4.441 34.875 20.469 1 97.94 81 THR B CA 1
ATOM 1832 C C . THR B 1 81 ? 3.619 34.062 21.453 1 97.94 81 THR B C 1
ATOM 1834 O O . THR B 1 81 ? 4.176 33.344 22.297 1 97.94 81 THR B O 1
ATOM 1837 N N . THR B 1 82 ? 2.299 34.156 21.359 1 97.75 82 THR B N 1
ATOM 1838 C CA . THR B 1 82 ? 1.397 33.406 22.219 1 97.75 82 THR B CA 1
ATOM 1839 C C . THR B 1 82 ? 0.696 32.281 21.438 1 97.75 82 THR B C 1
ATOM 1841 O O . THR B 1 82 ? 0.676 32.312 20.203 1 97.75 82 THR B O 1
ATOM 1844 N N . SER B 1 83 ? 0.05 31.391 22.203 1 98.31 83 SER B N 1
ATOM 1845 C CA . SER B 1 83 ? -0.754 30.359 21.562 1 98.31 83 SER B CA 1
ATOM 1846 C C . SER B 1 83 ? -1.945 30.969 20.812 1 98.31 83 SER B C 1
ATOM 1848 O O . SER B 1 83 ? -2.361 30.453 19.781 1 98.31 83 SER B O 1
ATOM 1850 N N . ALA B 1 84 ? -2.471 32.031 21.297 1 98.06 84 ALA B N 1
ATOM 1851 C CA . ALA B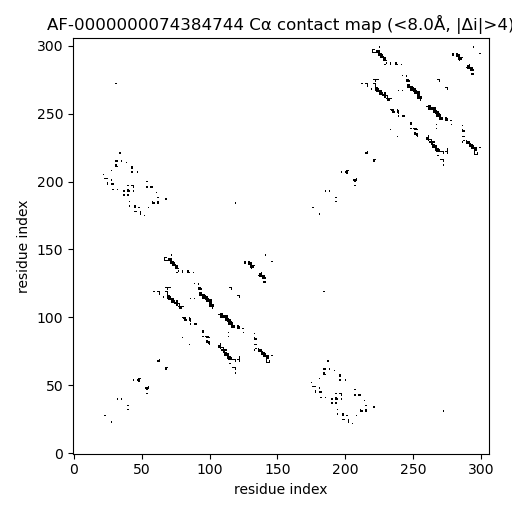 1 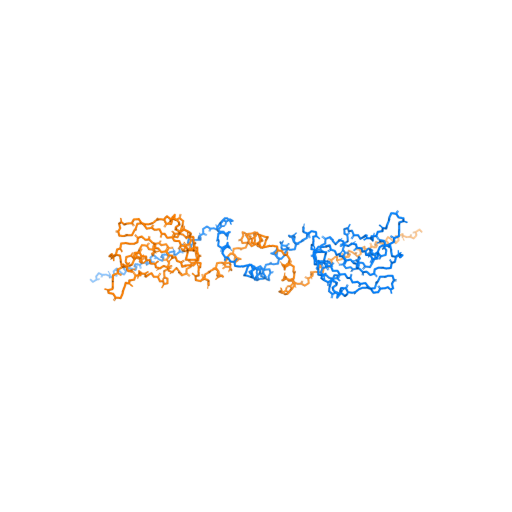84 ? -3.586 32.719 20.641 1 98.06 84 ALA B CA 1
ATOM 1852 C C . ALA B 1 84 ? -3.17 33.25 19.281 1 98.06 84 ALA B C 1
ATOM 1854 O O . ALA B 1 84 ? -3.9 33.094 18.297 1 98.06 84 ALA B O 1
ATOM 1855 N N . SER B 1 85 ? -2.008 33.875 19.219 1 97.56 85 SER B N 1
ATOM 1856 C CA . SER B 1 85 ? -1.497 34.375 17.953 1 97.56 85 SER B CA 1
ATOM 1857 C C . SER B 1 85 ? -1.209 33.25 16.969 1 97.56 85 SER B C 1
ATOM 1859 O O . SER B 1 85 ? -1.535 33.344 15.789 1 97.56 85 SER B O 1
ATOM 1861 N N . LEU B 1 86 ? -0.629 32.188 17.484 1 98.62 86 LEU B N 1
ATOM 1862 C CA . LEU B 1 86 ? -0.357 31.016 16.656 1 98.62 86 LEU B CA 1
ATOM 1863 C C . LEU B 1 86 ? -1.648 30.438 16.078 1 98.62 86 LEU B C 1
ATOM 1865 O O . LEU B 1 86 ? -1.725 30.156 14.883 1 98.62 86 LEU B O 1
ATOM 1869 N N . ARG B 1 87 ? -2.619 30.312 16.953 1 98.62 87 ARG B N 1
ATOM 1870 C CA . ARG B 1 87 ? -3.922 29.797 16.531 1 98.62 87 ARG B CA 1
ATOM 1871 C C . ARG B 1 87 ? -4.539 30.672 15.445 1 98.62 87 ARG B C 1
ATOM 1873 O O . ARG B 1 87 ? -5.078 30.156 14.469 1 98.62 87 ARG B O 1
ATOM 1880 N N . SER B 1 88 ? -4.48 31.938 15.617 1 98.19 88 SER B N 1
ATOM 1881 C CA . SER B 1 88 ? -5.086 32.875 14.672 1 98.19 88 SER B CA 1
ATOM 1882 C C . SER B 1 88 ? -4.5 32.688 13.273 1 98.19 88 SER B C 1
ATOM 1884 O O . SER B 1 88 ? -5.23 32.75 12.281 1 98.19 88 SER B O 1
ATOM 1886 N N . VAL B 1 89 ? -3.273 32.5 13.164 1 98.25 89 VAL B N 1
ATOM 1887 C CA . VAL B 1 89 ? -2.604 32.344 11.875 1 98.25 89 VAL B CA 1
ATOM 1888 C C . VAL B 1 89 ? -2.986 31.016 11.227 1 98.25 89 VAL B C 1
ATOM 1890 O O . VAL B 1 89 ? -3.393 30.984 10.07 1 98.25 89 VAL B O 1
ATOM 1893 N N . PHE B 1 90 ? -2.988 29.953 11.938 1 98.56 90 PHE B N 1
ATOM 1894 C CA . PHE B 1 90 ? -3.137 28.625 11.359 1 98.56 90 PHE B CA 1
ATOM 1895 C C . PHE B 1 90 ? -4.609 28.266 11.195 1 98.56 90 PHE B C 1
ATOM 1897 O O . PHE B 1 90 ? -4.953 27.375 10.422 1 98.56 90 PHE B O 1
ATOM 1904 N N . ALA B 1 91 ? -5.48 28.969 11.922 1 98.56 91 ALA B N 1
ATOM 1905 C CA . ALA B 1 91 ? -6.914 28.766 11.766 1 98.56 91 ALA B CA 1
ATOM 1906 C C . ALA B 1 91 ? -7.367 29.094 10.344 1 98.56 91 ALA B C 1
ATOM 1908 O O . ALA B 1 91 ? -8.43 28.656 9.906 1 98.56 91 ALA B O 1
ATOM 1909 N N . ALA B 1 92 ? -6.582 29.891 9.617 1 98 92 ALA B N 1
ATOM 1910 C CA . ALA B 1 92 ? -6.898 30.266 8.242 1 98 92 ALA B CA 1
ATOM 1911 C C . ALA B 1 92 ? -6.863 29.062 7.316 1 98 92 ALA B C 1
ATOM 1913 O O . ALA B 1 92 ? -7.418 29.094 6.215 1 98 92 ALA B O 1
ATOM 1914 N N . TYR B 1 93 ? -6.305 27.984 7.789 1 97.69 93 TYR B N 1
ATOM 1915 C CA . TYR B 1 93 ? -6.109 26.844 6.906 1 97.69 93 TYR B CA 1
ATOM 1916 C C . TYR B 1 93 ? -7.059 25.703 7.27 1 97.69 93 TYR B C 1
ATOM 1918 O O . TYR B 1 93 ? -7.09 24.672 6.594 1 97.69 93 TYR B O 1
ATOM 1926 N N . GLY B 1 94 ? -7.734 25.859 8.383 1 97.75 94 GLY B N 1
ATOM 1927 C CA . GLY B 1 94 ? -8.695 24.844 8.766 1 97.75 94 GLY B CA 1
ATOM 1928 C C . GLY B 1 94 ? -8.922 24.766 10.266 1 97.75 94 GLY B C 1
ATOM 1929 O O . GLY B 1 94 ? -8.352 25.562 11.023 1 97.75 94 GLY B O 1
ATOM 1930 N N . GLU B 1 95 ? -9.773 23.812 10.609 1 98.31 95 GLU B N 1
ATOM 1931 C CA . GLU B 1 95 ? -10.109 23.625 12.023 1 98.31 95 GLU B CA 1
ATOM 1932 C C . GLU B 1 95 ? -8.93 23.047 12.797 1 98.31 95 GLU B C 1
ATOM 1934 O O . GLU B 1 95 ? -8.273 22.125 12.336 1 98.31 95 GLU B O 1
ATOM 1939 N N . LEU B 1 96 ? -8.711 23.641 14.008 1 98.69 96 LEU B N 1
ATOM 1940 C CA . LEU B 1 96 ? -7.574 23.25 14.836 1 98.69 96 LEU B CA 1
ATOM 1941 C C . LEU B 1 96 ? -8.039 22.438 16.047 1 98.69 96 LEU B C 1
ATOM 1943 O O . LEU B 1 96 ? -9.047 22.781 16.672 1 98.69 96 LEU B O 1
ATOM 1947 N N . GLU B 1 97 ? -7.344 21.328 16.25 1 98.5 97 GLU B N 1
ATOM 1948 C CA . GLU B 1 97 ? -7.473 20.625 17.516 1 98.5 97 GLU B CA 1
ATOM 1949 C C . GLU B 1 97 ? -6.605 21.266 18.594 1 98.5 97 GLU B C 1
ATOM 1951 O O . GLU B 1 97 ? -7.004 21.344 19.766 1 98.5 97 GLU B O 1
ATOM 1956 N N . GLU B 1 98 ? -5.438 21.734 18.188 1 98.12 98 GLU B N 1
ATOM 1957 C CA . GLU B 1 98 ? -4.465 22.312 19.094 1 98.12 98 GLU B CA 1
ATOM 1958 C C . GLU B 1 98 ? -3.592 23.359 18.391 1 98.12 98 GLU B C 1
ATOM 1960 O O . GLU B 1 98 ? -3.311 23.219 17.188 1 98.12 98 GLU B O 1
ATOM 1965 N N . ALA B 1 99 ? -3.203 24.359 19.109 1 98.69 99 ALA B N 1
ATOM 1966 C CA . ALA B 1 99 ? -2.146 25.312 18.766 1 98.69 99 ALA B CA 1
ATOM 1967 C C . ALA B 1 99 ? -1.452 25.844 20.016 1 98.69 99 ALA B C 1
ATOM 1969 O O . ALA B 1 99 ? -2.037 26.625 20.766 1 98.69 99 ALA B O 1
ATOM 1970 N N . GLU B 1 100 ? -0.221 25.391 20.156 1 98.56 100 GLU B N 1
ATOM 1971 C CA . GLU B 1 100 ? 0.442 25.672 21.422 1 98.56 100 GLU B CA 1
ATOM 1972 C C . GLU B 1 100 ? 1.893 26.094 21.203 1 98.56 100 GLU B C 1
ATOM 1974 O O . GLU B 1 100 ? 2.637 25.422 20.484 1 98.56 100 GLU B O 1
ATOM 1979 N N . VAL B 1 101 ? 2.193 27.188 21.875 1 98.62 101 VAL B N 1
ATOM 1980 C CA . VAL B 1 101 ? 3.582 27.641 21.891 1 98.62 101 VAL B CA 1
ATOM 1981 C C . VAL B 1 101 ? 4.32 26.984 23.062 1 98.62 101 VAL B C 1
ATOM 1983 O O . VAL B 1 101 ? 3.779 26.875 24.156 1 98.62 101 VAL B O 1
ATOM 1986 N N . ALA B 1 102 ? 5.566 26.578 22.734 1 98.19 102 ALA B N 1
ATOM 1987 C CA . ALA B 1 102 ? 6.395 26.031 23.812 1 98.19 102 ALA B CA 1
ATOM 1988 C C . ALA B 1 102 ? 6.902 27.141 24.734 1 98.19 102 ALA B C 1
ATOM 1990 O O . ALA B 1 102 ? 7.398 28.172 24.25 1 98.19 102 ALA B O 1
ATOM 1991 N N . VAL B 1 103 ? 6.785 26.906 26.047 1 97.62 103 VAL B N 1
ATOM 1992 C CA . VAL B 1 103 ? 7.195 27.922 27.016 1 97.62 103 VAL B CA 1
ATOM 1993 C C . VAL B 1 103 ? 7.984 27.281 28.156 1 97.62 103 VAL B C 1
ATOM 1995 O O . VAL B 1 103 ? 7.797 26.094 28.453 1 97.62 103 VAL B O 1
ATOM 1998 N N . THR B 1 104 ? 8.875 28.109 28.75 1 96.81 104 THR B N 1
ATOM 1999 C CA . THR B 1 104 ? 9.57 27.688 29.953 1 96.81 104 THR B CA 1
ATOM 2000 C C . THR B 1 104 ? 8.625 27.656 31.141 1 96.81 104 THR B C 1
ATOM 2002 O O . THR B 1 104 ? 7.465 28.062 31.031 1 96.81 104 THR B O 1
ATOM 2005 N N . LYS B 1 105 ? 9.195 27.203 32.25 1 95.75 105 LYS B N 1
ATOM 2006 C CA . LYS B 1 105 ? 8.422 27.219 33.469 1 95.75 105 LYS B CA 1
ATOM 2007 C C 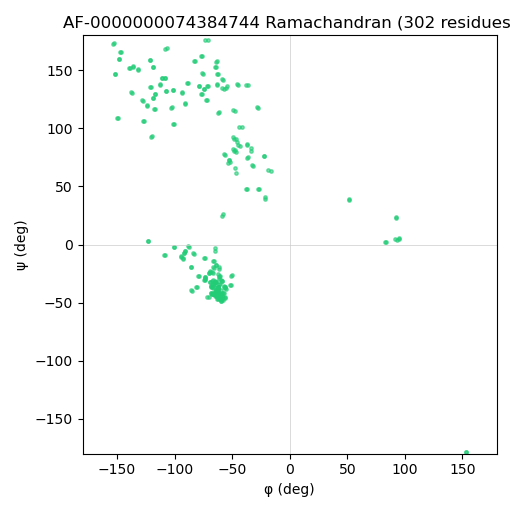. LYS B 1 105 ? 8.039 28.641 33.875 1 95.75 105 LYS B C 1
ATOM 2009 O O . LYS B 1 105 ? 7.016 28.859 34.531 1 95.75 105 LYS B O 1
ATOM 2014 N N . LYS B 1 106 ? 8.844 29.656 33.438 1 94.31 106 LYS B N 1
ATOM 2015 C CA . LYS B 1 106 ? 8.609 31.047 33.75 1 94.31 106 LYS B CA 1
ATOM 2016 C C . LYS B 1 106 ? 7.699 31.719 32.75 1 94.31 106 LYS B C 1
ATOM 2018 O O . LYS B 1 106 ? 7.434 32.906 32.812 1 94.31 106 LYS B O 1
ATOM 2023 N N . GLY B 1 107 ? 7.281 30.922 31.719 1 93.44 107 GLY B N 1
ATOM 2024 C CA . GLY B 1 107 ? 6.309 31.406 30.75 1 93.44 107 GLY B CA 1
ATOM 2025 C C . GLY B 1 107 ? 6.949 32.062 29.531 1 93.44 107 GLY B C 1
ATOM 2026 O O . GLY B 1 107 ? 6.254 32.625 28.703 1 93.44 107 GLY B O 1
ATOM 2027 N N . LYS B 1 108 ? 8.266 31.969 29.547 1 94.62 108 LYS B N 1
ATOM 2028 C CA . LYS B 1 108 ? 8.961 32.531 28.391 1 94.62 108 LYS B CA 1
ATOM 2029 C C . LYS B 1 108 ? 8.906 31.578 27.188 1 94.62 108 LYS B C 1
ATOM 2031 O O . LYS B 1 108 ? 9.102 30.375 27.344 1 94.62 108 LYS B O 1
ATOM 2036 N N . GLY B 1 109 ? 8.633 32.219 26.047 1 97.38 109 GLY B N 1
ATOM 2037 C CA . GLY B 1 109 ? 8.586 31.406 24.828 1 97.38 109 GLY B CA 1
ATOM 2038 C C . GLY B 1 109 ? 9.922 30.75 24.5 1 97.38 109 GLY B C 1
ATOM 2039 O O . GLY B 1 109 ? 10.977 31.375 24.656 1 97.38 109 GLY B O 1
ATOM 2040 N N . ARG B 1 110 ? 9.805 29.531 23.906 1 97.75 110 ARG B N 1
ATOM 2041 C CA . ARG B 1 110 ? 11.016 28.781 23.547 1 97.75 110 ARG B CA 1
ATOM 2042 C C . ARG B 1 110 ? 11.328 28.922 22.062 1 97.75 110 ARG B C 1
ATOM 2044 O O . ARG B 1 110 ? 12.289 28.328 21.578 1 97.75 110 ARG B O 1
ATOM 2051 N N . GLY B 1 111 ? 10.547 29.594 21.297 1 97.69 111 GLY B N 1
ATOM 2052 C CA . GLY B 1 111 ? 10.844 29.859 19.891 1 97.69 111 GLY B CA 1
ATOM 2053 C C . GLY B 1 111 ? 10.211 28.859 18.953 1 97.69 111 GLY B C 1
ATOM 2054 O O . GLY B 1 111 ? 10.477 28.875 17.75 1 97.69 111 GLY B O 1
ATOM 2055 N N . TYR B 1 112 ? 9.375 27.922 19.5 1 98.19 112 TYR B N 1
ATOM 2056 C CA . TYR B 1 112 ? 8.703 26.953 18.641 1 98.19 112 TYR B CA 1
ATOM 2057 C C . TYR B 1 112 ? 7.332 26.594 19.203 1 98.19 112 TYR B C 1
ATOM 2059 O O . TYR B 1 112 ? 6.988 26.984 20.328 1 98.19 112 TYR B O 1
ATOM 2067 N N . GLY B 1 113 ? 6.504 25.938 18.328 1 98.19 113 GLY B N 1
ATOM 2068 C CA . GLY B 1 113 ? 5.172 25.547 18.75 1 98.19 113 GLY B CA 1
ATOM 2069 C C . GLY B 1 113 ? 4.645 24.344 17.984 1 98.19 113 GLY B C 1
ATOM 2070 O O . GLY B 1 113 ? 5.293 23.844 17.062 1 98.19 113 GLY B O 1
ATOM 2071 N N . ASN B 1 114 ? 3.479 23.859 18.469 1 98.12 114 ASN B N 1
ATOM 2072 C CA . ASN B 1 114 ? 2.777 22.719 17.875 1 98.12 114 ASN B CA 1
ATOM 2073 C C . ASN B 1 114 ? 1.371 23.109 17.422 1 98.12 114 ASN B C 1
ATOM 2075 O O . ASN B 1 114 ? 0.649 23.797 18.141 1 98.12 114 ASN B O 1
ATOM 2079 N N . VAL B 1 115 ? 1.079 22.641 16.25 1 98.56 115 VAL B N 1
ATOM 2080 C CA . VAL B 1 115 ? -0.246 22.844 15.672 1 98.56 115 VAL B CA 1
ATOM 2081 C C . VAL B 1 115 ? -0.825 21.5 15.219 1 98.56 115 VAL B C 1
ATOM 2083 O O . VAL B 1 115 ? -0.176 20.75 14.484 1 98.56 115 VAL B O 1
ATOM 2086 N N . ILE B 1 116 ? -1.972 21.156 15.711 1 98.56 116 ILE B N 1
ATOM 2087 C CA . ILE B 1 116 ? -2.66 19.953 15.289 1 98.56 116 ILE B CA 1
ATOM 2088 C C . ILE B 1 116 ? -3.988 20.312 14.633 1 98.56 116 ILE B C 1
ATOM 2090 O O . ILE B 1 116 ? -4.875 20.875 15.273 1 98.56 116 ILE B O 1
ATOM 2094 N N . PHE B 1 117 ? -4.09 19.984 13.367 1 98.38 117 PHE B N 1
ATOM 2095 C CA . PHE B 1 117 ? -5.336 20.188 12.641 1 98.38 117 PHE B CA 1
ATOM 2096 C C . PHE B 1 117 ? -6.297 19.031 12.891 1 98.38 117 PHE B C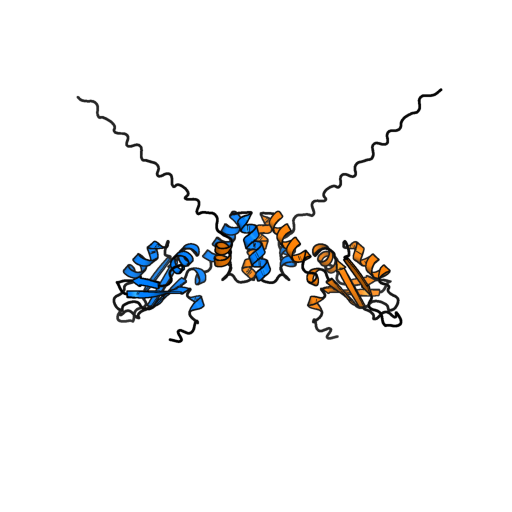 1
ATOM 2098 O O . PHE B 1 117 ? -5.875 17.938 13.289 1 98.38 117 PHE B O 1
ATOM 2105 N N . ARG B 1 118 ? -7.547 19.281 12.695 1 97.88 118 ARG B N 1
ATOM 2106 C CA . ARG B 1 118 ? -8.547 18.234 12.82 1 97.88 118 ARG B CA 1
ATOM 2107 C C . ARG B 1 118 ? -8.5 17.266 11.641 1 97.88 118 ARG B C 1
ATOM 2109 O O . ARG B 1 118 ? -8.789 16.078 11.781 1 97.88 118 ARG B O 1
ATOM 2116 N N . ASN B 1 119 ? -8.055 17.844 10.461 1 96.44 119 ASN B N 1
ATOM 2117 C CA . ASN B 1 119 ? -8.047 17.047 9.234 1 96.44 119 ASN B CA 1
ATOM 2118 C C . ASN B 1 119 ? -6.715 17.156 8.5 1 96.44 119 ASN B C 1
ATOM 2120 O O . ASN B 1 119 ? -6.086 18.219 8.516 1 96.44 119 ASN B O 1
ATOM 2124 N N . VAL B 1 120 ? -6.395 16.078 7.781 1 95.38 120 VAL B N 1
ATOM 2125 C CA . VAL B 1 120 ? -5.129 16.016 7.059 1 95.38 120 VAL B CA 1
ATOM 2126 C C . VAL B 1 120 ? -5.121 17.047 5.941 1 95.38 120 VAL B C 1
ATOM 2128 O O . VAL B 1 120 ? -4.082 17.641 5.637 1 95.38 120 VAL B O 1
ATOM 2131 N N . GLY B 1 121 ? -6.258 17.281 5.348 1 93.56 121 GLY B N 1
ATOM 2132 C CA . GLY B 1 121 ? -6.355 18.281 4.289 1 93.56 121 GLY B CA 1
ATOM 2133 C C . GLY B 1 121 ? -5.918 19.672 4.73 1 93.56 121 GLY B C 1
ATOM 2134 O O . GLY B 1 121 ? -5.227 20.359 3.988 1 93.56 121 GLY B O 1
ATOM 2135 N N . SER B 1 122 ? -6.301 20.047 5.898 1 96.62 122 SER B N 1
ATOM 2136 C CA . SER B 1 122 ? -5.938 21.359 6.438 1 96.62 122 SER B CA 1
ATOM 2137 C C . SER B 1 122 ? -4.43 21.469 6.652 1 96.62 122 SER B C 1
ATOM 2139 O O . SER B 1 122 ? -3.83 22.5 6.355 1 96.62 122 SER B O 1
ATOM 2141 N N . ALA B 1 123 ? -3.881 20.375 7.145 1 96.56 123 ALA B N 1
ATOM 2142 C CA . ALA B 1 123 ? -2.434 20.344 7.336 1 96.56 123 ALA B CA 1
ATOM 2143 C C . ALA B 1 123 ? -1.7 20.484 6.008 1 96.56 123 ALA B C 1
ATOM 2145 O O . ALA B 1 123 ? -0.756 21.266 5.895 1 96.56 123 ALA B O 1
ATOM 2146 N N . MET B 1 124 ? -2.162 19.781 5.055 1 93.56 124 MET B N 1
ATOM 2147 C CA . MET B 1 124 ? -1.555 19.828 3.729 1 93.56 124 MET B CA 1
ATOM 2148 C C . MET B 1 124 ? -1.67 21.234 3.141 1 93.56 124 MET B C 1
ATOM 2150 O O . MET B 1 124 ? -0.721 21.734 2.537 1 93.56 124 MET B O 1
ATOM 2154 N N . LEU B 1 125 ? -2.807 21.797 3.311 1 94.38 125 LEU B N 1
ATOM 2155 C CA . LEU B 1 125 ? -3.025 23.156 2.824 1 94.38 125 LEU B CA 1
ATOM 2156 C C . LEU B 1 125 ? -2.053 24.125 3.479 1 94.38 125 LEU B C 1
ATOM 2158 O O . LEU B 1 125 ? -1.462 24.969 2.803 1 94.38 125 LEU B O 1
ATOM 2162 N N . ALA B 1 126 ? -1.94 23.984 4.781 1 97.06 126 ALA B N 1
ATOM 2163 C CA . ALA B 1 126 ? -1.037 24.844 5.531 1 97.06 126 ALA B CA 1
ATOM 2164 C C . ALA B 1 126 ? 0.401 24.688 5.043 1 97.06 126 ALA B C 1
ATOM 2166 O O . ALA B 1 126 ? 1.166 25.656 5.031 1 97.06 126 ALA B O 1
ATOM 2167 N N . LEU B 1 127 ? 0.738 23.547 4.57 1 95 127 LEU B N 1
ATOM 2168 C CA . LEU B 1 127 ? 2.129 23.234 4.254 1 95 127 LEU B CA 1
ATOM 2169 C C . LEU B 1 127 ? 2.422 23.516 2.781 1 95 127 LEU B C 1
ATOM 2171 O O . LEU B 1 127 ? 3.566 23.391 2.34 1 95 127 LEU B O 1
ATOM 2175 N N . LYS B 1 128 ? 1.398 23.766 2.018 1 93.44 128 LYS B N 1
ATOM 2176 C CA . LYS B 1 128 ? 1.673 24.25 0.669 1 93.44 128 LYS B CA 1
ATOM 2177 C C . LYS B 1 128 ? 2.625 25.453 0.699 1 93.44 128 LYS B C 1
ATOM 2179 O O . LYS B 1 128 ? 3.43 25.625 -0.216 1 93.44 128 LYS B O 1
ATOM 2184 N N . GLU B 1 129 ? 2.441 26.234 1.754 1 93.5 129 GLU B N 1
ATOM 2185 C CA . GLU B 1 129 ? 3.371 27.312 2.08 1 93.5 129 GLU B CA 1
ATOM 2186 C C . GLU B 1 129 ? 3.979 27.125 3.465 1 93.5 129 GLU B C 1
ATOM 2188 O O . GLU B 1 129 ? 3.443 27.625 4.457 1 93.5 129 GLU B O 1
ATOM 2193 N N . PRO B 1 130 ? 5.137 26.469 3.525 1 94.69 130 PRO B N 1
ATOM 2194 C CA . PRO B 1 130 ? 5.699 26.094 4.824 1 94.69 130 PRO B CA 1
ATOM 2195 C C . PRO B 1 130 ? 6.199 27.312 5.617 1 94.69 130 PRO B C 1
ATOM 2197 O O . PRO B 1 130 ? 6.336 27.234 6.84 1 94.69 130 PRO B O 1
ATOM 2200 N N . VAL B 1 131 ? 6.527 28.359 4.867 1 96.56 131 VAL B N 1
ATOM 2201 C CA . VAL B 1 131 ? 6.977 29.578 5.535 1 96.56 131 VAL B CA 1
ATOM 2202 C C . VAL B 1 131 ? 5.793 30.516 5.754 1 96.56 131 VAL B C 1
ATOM 2204 O O . VAL B 1 131 ? 5.027 30.781 4.828 1 96.56 131 VAL B O 1
ATOM 2207 N N . LYS B 1 132 ? 5.66 31.016 7.035 1 96.5 132 LYS B N 1
ATOM 2208 C CA . LYS B 1 132 ? 4.566 31.922 7.395 1 96.5 132 LYS B CA 1
ATOM 2209 C C . LYS B 1 132 ? 5.059 33.031 8.297 1 96.5 132 LYS B C 1
ATOM 2211 O O . LYS B 1 132 ? 6.027 32.875 9.047 1 96.5 132 LYS B O 1
ATOM 2216 N N . VAL B 1 133 ? 4.348 34.125 8.18 1 97.5 133 VAL B N 1
ATOM 2217 C CA . VAL B 1 133 ? 4.617 35.25 9.078 1 97.5 133 VAL B CA 1
ATOM 2218 C C . VAL B 1 133 ? 3.738 35.125 10.32 1 97.5 133 VAL B C 1
ATOM 2220 O O . VAL B 1 133 ? 2.512 35.062 10.219 1 97.5 133 VAL B O 1
ATOM 2223 N N . VAL B 1 134 ? 4.32 35.062 11.453 1 98.06 134 VAL B N 1
ATOM 2224 C CA . VAL B 1 134 ? 3.652 35.094 12.75 1 98.06 134 VAL B CA 1
ATOM 2225 C C . VAL B 1 134 ? 4.211 36.219 13.617 1 98.06 134 VAL B C 1
ATOM 2227 O O . VAL B 1 134 ? 5.41 36.25 13.906 1 98.06 134 VAL B O 1
ATOM 2230 N N . ASP B 1 135 ? 3.332 37.094 13.969 1 97.75 135 ASP B N 1
ATOM 2231 C CA . ASP B 1 135 ? 3.734 38.25 14.75 1 97.75 135 ASP B CA 1
ATOM 2232 C C . ASP B 1 135 ? 4.914 38.969 14.102 1 97.75 135 ASP B C 1
ATOM 2234 O O . ASP B 1 135 ? 5.863 39.344 14.781 1 97.75 135 ASP B O 1
ATOM 2238 N N . GLY B 1 136 ? 4.832 39 12.828 1 96.62 136 GLY B N 1
ATOM 2239 C CA . GLY B 1 136 ? 5.785 39.781 12.062 1 96.62 136 GLY B CA 1
ATOM 2240 C C . GLY B 1 136 ? 7.082 39.062 11.781 1 96.62 136 GLY B C 1
ATOM 2241 O O . GLY B 1 136 ? 7.988 39.594 11.148 1 96.62 136 GLY B O 1
ATOM 2242 N N . ARG B 1 137 ? 7.277 37.875 12.148 1 97.5 137 ARG B N 1
ATOM 2243 C CA . ARG B 1 137 ? 8.477 37.062 11.961 1 97.5 137 ARG B CA 1
ATOM 2244 C C . ARG B 1 137 ? 8.219 35.906 11.016 1 97.5 137 ARG B C 1
ATOM 2246 O O . ARG B 1 137 ? 7.172 35.25 11.086 1 97.5 137 ARG B O 1
ATOM 2253 N N . MET B 1 138 ? 9.242 35.719 10.125 1 97.5 138 MET B N 1
ATOM 2254 C CA . MET B 1 138 ? 9.156 34.531 9.266 1 97.5 138 MET B CA 1
ATOM 2255 C C . MET B 1 138 ? 9.414 33.25 10.055 1 97.5 138 MET B C 1
ATOM 2257 O O . MET B 1 138 ? 10.43 33.156 10.75 1 97.5 138 MET B O 1
ATOM 2261 N N . THR B 1 139 ? 8.469 32.375 9.961 1 98 139 THR B N 1
ATOM 2262 C CA . THR B 1 139 ? 8.586 31.094 10.664 1 98 139 THR B CA 1
ATOM 2263 C C . THR B 1 139 ? 8.508 29.938 9.68 1 98 139 THR B C 1
ATOM 2265 O O . THR B 1 139 ? 8.008 30.094 8.562 1 98 139 THR B O 1
ATOM 2268 N N . VAL B 1 140 ? 9.016 28.766 10.078 1 97.44 140 VAL B N 1
ATOM 2269 C CA . VAL B 1 140 ? 8.984 27.578 9.219 1 97.44 140 VAL B CA 1
ATOM 2270 C C . VAL B 1 140 ? 8.141 26.484 9.867 1 97.44 140 VAL B C 1
ATOM 2272 O O . VAL B 1 140 ? 8.289 26.203 11.062 1 97.44 140 VAL B O 1
ATOM 2275 N N . SER B 1 141 ? 7.195 25.938 9.102 1 97.19 141 SER B N 1
ATOM 2276 C CA . SER B 1 141 ? 6.344 24.844 9.562 1 97.19 141 SER B CA 1
ATOM 2277 C C . SER B 1 141 ? 6.664 23.547 8.828 1 97.19 141 SER B C 1
ATOM 2279 O O . SER B 1 141 ? 6.969 23.562 7.633 1 97.19 141 SER B O 1
ATOM 2281 N N . ALA B 1 142 ? 6.598 22.422 9.531 1 94.88 142 ALA B N 1
ATOM 2282 C CA . ALA B 1 142 ? 6.766 21.094 8.969 1 94.88 142 ALA B CA 1
ATOM 2283 C C . ALA B 1 142 ? 5.926 20.062 9.719 1 94.88 142 ALA B C 1
ATOM 2285 O O . ALA B 1 142 ? 5.492 20.312 10.844 1 94.88 142 ALA B O 1
ATOM 2286 N N . LEU B 1 143 ? 5.688 18.891 8.961 1 92.62 143 LEU B N 1
ATOM 2287 C CA . LEU B 1 143 ? 5.066 17.797 9.688 1 92.62 143 LEU B CA 1
ATOM 2288 C C . LEU B 1 143 ? 5.969 17.312 10.812 1 92.62 143 LEU B C 1
ATOM 2290 O O . LEU B 1 143 ? 7.184 17.203 10.633 1 92.62 143 LEU B O 1
ATOM 2294 N N . ASN B 1 144 ? 5.402 17.062 11.906 1 84.81 144 ASN B N 1
ATOM 2295 C CA . ASN B 1 144 ? 6.172 16.719 13.102 1 84.81 144 ASN B CA 1
ATOM 2296 C C . ASN B 1 144 ? 6.984 15.445 12.891 1 84.81 144 ASN B C 1
ATOM 2298 O O . ASN B 1 144 ? 8.07 15.297 13.453 1 84.81 144 ASN B O 1
ATOM 2302 N N . VAL B 1 145 ? 6.574 14.453 12.164 1 71.19 145 VAL B N 1
ATOM 2303 C CA . VAL B 1 145 ? 7.281 13.195 11.922 1 71.19 145 VAL B CA 1
ATOM 2304 C C . VAL B 1 145 ? 8.547 13.461 11.109 1 71.19 145 VAL B C 1
ATOM 2306 O O . VAL B 1 145 ? 9.508 12.695 11.18 1 71.19 145 VAL B O 1
ATOM 2309 N N . ASP B 1 146 ? 8.664 14.406 10.258 1 55.09 146 ASP B N 1
ATOM 2310 C CA . ASP B 1 146 ? 9.797 14.82 9.445 1 55.09 146 ASP B CA 1
ATOM 2311 C C . ASP B 1 146 ? 10.844 15.547 10.289 1 55.09 146 ASP B C 1
ATOM 2313 O O . ASP B 1 146 ? 11.945 15.836 9.812 1 55.09 146 ASP B O 1
ATOM 2317 N N . ARG B 1 147 ? 10.594 15.898 11.43 1 50.59 147 ARG B N 1
ATOM 2318 C CA . ARG B 1 147 ? 11.492 16.703 12.266 1 50.59 147 ARG B CA 1
ATOM 2319 C C . ARG B 1 147 ? 12.891 16.109 12.289 1 50.59 147 ARG B C 1
ATOM 2321 O O . ARG B 1 147 ? 13.844 16.766 12.711 1 50.59 147 ARG B O 1
ATOM 2328 N N . VAL B 1 148 ? 13.016 14.727 12.07 1 43 148 VAL B N 1
ATOM 2329 C CA . VAL B 1 148 ? 14.422 14.344 12.164 1 43 148 VAL B CA 1
ATOM 2330 C C . VAL B 1 148 ? 15.211 15.008 11.039 1 43 148 VAL B C 1
ATOM 2332 O O . VAL B 1 148 ? 16.344 14.625 10.758 1 43 148 VAL B O 1
ATOM 2335 N N . VAL B 1 149 ? 14.625 15.68 10.211 1 38.22 149 VAL B N 1
ATOM 2336 C CA . VAL B 1 149 ? 15.523 16.281 9.242 1 38.22 149 VAL B CA 1
ATOM 2337 C C . VAL B 1 149 ? 16.562 17.141 9.969 1 38.22 149 VAL B C 1
ATOM 2339 O O . VAL B 1 149 ? 16.25 17.781 10.969 1 38.22 149 VAL B O 1
ATOM 2342 N N . GLU B 1 150 ? 17.844 16.953 9.531 1 36.56 150 GLU B N 1
ATOM 2343 C CA . GLU B 1 150 ? 19.141 17.562 9.82 1 36.56 150 GLU B CA 1
ATOM 2344 C C . GLU B 1 150 ? 19.047 19.094 9.812 1 36.56 150 GLU B C 1
ATOM 2346 O O . GLU B 1 150 ? 18.766 19.688 8.773 1 36.56 150 GLU B O 1
ATOM 2351 N N . PHE B 1 151 ? 18.312 19.703 10.625 1 37.88 151 PHE B N 1
ATOM 2352 C CA . PHE B 1 151 ? 18.719 21.094 10.758 1 37.88 151 PHE B CA 1
ATOM 2353 C C . PHE B 1 151 ? 20.234 21.219 10.711 1 37.88 151 PHE B C 1
ATOM 2355 O O . PHE B 1 151 ? 20.906 21.016 11.727 1 37.88 151 PHE B O 1
ATOM 2362 N N . TRP B 1 152 ? 20.797 20.562 9.727 1 34.56 152 TRP B N 1
ATOM 2363 C CA . TRP B 1 152 ? 22.203 20.875 9.594 1 34.56 152 TRP B CA 1
ATOM 2364 C C . TRP B 1 152 ? 22.406 22.375 9.367 1 34.56 152 TRP B C 1
ATOM 2366 O O . TRP B 1 152 ? 22.281 22.859 8.242 1 34.56 152 TRP B O 1
ATOM 2376 N N . PHE B 1 153 ? 21.578 23.375 9.758 1 28.45 153 PHE B N 1
ATOM 2377 C CA . PHE B 1 153 ? 22.406 24.578 9.75 1 28.45 153 PHE B CA 1
ATOM 2378 C C . PHE B 1 153 ? 23.328 24.609 10.961 1 28.45 153 PHE B C 1
ATOM 2380 O O . PHE B 1 153 ? 23.016 24.031 12.008 1 28.45 153 PHE B O 1
#

InterPro domains:
  IPR000504 RNA recognition motif domain [PF00076] (72-128)
  IPR000504 RNA recognition motif domain [PS50102] (70-153)
  IPR000504 RNA recognition motif domain [SM00360] (71-142)
  IPR012677 Nucleotide-binding alpha-beta plait domain superfamily [G3DSA:3.30.70.330] (61-148)
  IPR035979 RNA-binding domain superfamily [SSF54928] (63-129)
  IPR050886 RNA-binding_regulatory_proteins [PTHR48024] (59-140)

Sequence (306 aa):
MNPSDNNTKKRKLDDQNDVVSPPPSPDDIRKVLAPLPPQHLSEIIVTASLIHPDVFRIVRAVADNDVTQRHLYVKGLDFRTTSASLRSVFAAYGELEEAEVAVTKKGKGRGYGNVIFRNVGSAMLALKEPVKVVDGRMTVSALNVDRVVEFWFMNPSDNNTKKRKLDDQNDVVSPPPSPDDIRKVLAPLPPQHLSEIIVTASLIHPDVFRIVRAVADNDVTQRHLYVKGLDFRTTSASLRSVFAAYGELEEAEVAVTKKGKGRGYGNVIFRNVGSAMLALKEPVKVVDGRMTVSALNVDRVVEFWF

Foldseek 3Di:
DDPDPPPPPPPPPPPPPVVVPPDDDPVRVCVVCVVPDPVVVVVVLVVVCVVPVVSVVVVFVVLLVDQLLFKKKKFQDDQPFAQVQQCVFLCVLHAWPGGGFDADPVRTGPGMIMTGHSTNNSSVSCVVPQWDATPRTTMGMDRPVCVVPPPVD/DDPDPPPPPPPPPPPPPVVVPPDDDPVRVCVVCVVPDPVVVVVVLVVVCVVPVVSVVVVFVVLLVDQLLFKKKKFQDDQPFAQVQQCVFLCVLHAWPGGGFDADPVRTGPGMIMTGHSTNNSSVSCVVPQWDATPRTTMGMDRPVCVPPPPVD

Solvent-accessible surface area (backbone atoms only — not comparable to full-atom values): 17380 Å² total; per-residue (Å²): 137,78,84,78,81,78,77,75,74,77,74,76,72,73,70,74,65,70,71,67,69,72,77,76,50,67,66,56,47,48,61,65,48,66,79,55,54,61,69,57,52,52,52,50,49,43,54,42,26,74,74,34,65,68,46,43,51,52,53,50,51,57,39,39,70,36,59,64,60,13,26,30,35,35,38,54,44,50,53,80,57,44,32,68,58,52,35,60,62,55,47,77,42,36,63,66,73,42,44,42,52,42,54,47,97,88,64,44,35,67,26,32,32,40,36,27,34,60,37,35,67,29,33,51,57,46,49,76,49,34,65,43,73,50,96,86,31,72,23,45,47,42,51,47,76,59,60,79,57,75,73,75,117,137,80,82,79,80,79,76,74,75,76,74,75,72,74,70,74,64,71,72,68,69,72,77,77,50,67,68,56,47,48,61,64,49,64,80,54,55,62,70,57,53,51,51,50,49,42,54,42,25,73,76,36,62,69,47,42,52,52,52,50,53,56,40,38,71,36,59,63,59,14,26,31,33,35,38,54,43,51,53,79,57,43,34,67,58,52,35,61,61,55,47,78,43,37,64,66,73,43,44,41,51,41,56,46,97,87,64,46,34,68,25,34,31,41,35,27,34,60,36,33,65,29,35,52,56,46,49,74,50,32,64,43,73,52,94,86,32,73,23,46,46,43,52,47,77,60,58,77,56,74,73,73,117

pLDDT: mean 85.59, std 21.68, range [28.45, 98.69]

Radius of gyration: 31.62 Å; Cα contacts (8 Å, |Δi|>4): 449; chains: 2; bounding box: 78×94×86 Å